Protein AF-A0A7V6R7I2-F1 (afdb_monomer_lite)

Structure (mmCIF, N/CA/C/O backbone):
data_AF-A0A7V6R7I2-F1
#
_entry.id   AF-A0A7V6R7I2-F1
#
loop_
_atom_site.group_PDB
_atom_site.id
_atom_site.type_symbol
_atom_site.label_atom_id
_atom_site.label_alt_id
_atom_site.label_comp_id
_atom_site.label_asym_id
_atom_site.label_entity_id
_atom_site.label_seq_id
_atom_site.pdbx_PDB_ins_code
_atom_site.Cartn_x
_atom_site.Cartn_y
_atom_site.Cartn_z
_atom_site.occupancy
_atom_site.B_iso_or_equiv
_atom_site.auth_seq_id
_atom_site.auth_comp_id
_atom_site.auth_asym_id
_atom_site.auth_atom_id
_atom_site.pdbx_PDB_model_num
ATOM 1 N N . MET A 1 1 ? -12.673 -17.907 -2.007 1.00 44.88 1 MET A N 1
ATOM 2 C CA . MET A 1 1 ? -11.660 -17.069 -2.710 1.00 44.88 1 MET A CA 1
ATOM 3 C C . MET A 1 1 ? -11.104 -17.831 -3.900 1.00 44.88 1 MET A C 1
ATOM 5 O O . MET A 1 1 ? -11.186 -19.042 -3.857 1.00 44.88 1 MET A O 1
ATOM 9 N N . GLY A 1 2 ? -10.585 -17.181 -4.942 1.00 33.88 2 GLY A N 1
ATOM 10 C CA . GLY A 1 2 ? -9.923 -17.857 -6.065 1.00 33.88 2 GLY A CA 1
ATOM 11 C C . GLY A 1 2 ? -8.493 -17.353 -6.197 1.00 33.88 2 GLY A C 1
ATOM 12 O O . GLY A 1 2 ? -8.304 -16.156 -6.378 1.00 33.88 2 GLY A O 1
ATOM 13 N N . LE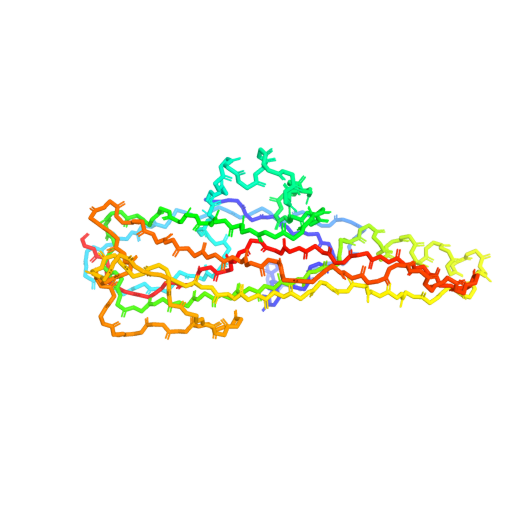U A 1 3 ? -7.502 -18.235 -6.075 1.00 41.38 3 LEU A N 1
ATOM 14 C CA . LEU A 1 3 ? -6.107 -17.912 -6.393 1.00 41.38 3 LEU A CA 1
ATOM 15 C C . LEU A 1 3 ? -5.841 -18.299 -7.846 1.00 41.38 3 LEU A C 1
ATOM 17 O O . LEU A 1 3 ? -6.274 -19.371 -8.255 1.00 41.38 3 LEU A O 1
ATOM 21 N N . TYR A 1 4 ? -5.144 -17.444 -8.593 1.00 40.62 4 TYR A N 1
ATOM 22 C CA . TYR A 1 4 ? -4.639 -17.730 -9.934 1.00 40.62 4 TYR A CA 1
ATOM 23 C C . TYR A 1 4 ? -3.130 -17.527 -9.927 1.00 40.62 4 TYR A C 1
ATOM 25 O O . TYR A 1 4 ? -2.647 -16.514 -9.427 1.00 40.62 4 TYR A O 1
ATOM 33 N N . ALA A 1 5 ? -2.400 -18.482 -10.491 1.00 43.22 5 ALA A N 1
ATOM 34 C CA . ALA A 1 5 ? -0.956 -18.399 -10.631 1.00 43.22 5 ALA A CA 1
ATOM 35 C C . ALA A 1 5 ? -0.550 -18.571 -12.092 1.00 43.22 5 ALA A C 1
ATOM 37 O O . ALA A 1 5 ? -1.076 -19.458 -12.757 1.00 43.22 5 ALA A O 1
ATOM 38 N N . LEU A 1 6 ? 0.393 -17.758 -12.570 1.00 51.25 6 LEU A N 1
ATOM 39 C CA . LEU A 1 6 ? 1.064 -17.918 -13.865 1.00 51.25 6 LEU A CA 1
ATOM 40 C C . LEU A 1 6 ? 2.537 -18.299 -13.645 1.00 51.25 6 LEU A C 1
ATOM 42 O O . LEU A 1 6 ? 3.123 -17.946 -12.629 1.00 51.25 6 LEU A O 1
ATOM 46 N N . ASN A 1 7 ? 3.160 -18.972 -14.617 1.00 44.56 7 ASN A N 1
ATOM 47 C CA . ASN A 1 7 ? 4.466 -19.660 -14.502 1.00 44.56 7 ASN A CA 1
ATOM 48 C C . ASN A 1 7 ? 5.672 -18.868 -13.959 1.00 44.56 7 ASN A C 1
ATOM 50 O O . ASN A 1 7 ? 6.700 -19.470 -13.668 1.00 44.56 7 ASN A O 1
ATOM 54 N N . TYR A 1 8 ? 5.592 -17.543 -13.867 1.00 50.25 8 TYR A N 1
ATOM 55 C CA . TYR A 1 8 ? 6.680 -16.698 -13.367 1.00 50.25 8 TYR A CA 1
ATOM 56 C C . TYR A 1 8 ? 6.403 -16.097 -11.991 1.00 50.25 8 TYR A C 1
ATOM 58 O O . TYR A 1 8 ? 7.210 -15.313 -11.496 1.00 50.25 8 TYR A O 1
ATOM 66 N N . GLN A 1 9 ? 5.275 -16.450 -11.383 1.00 44.38 9 GLN A N 1
ATOM 67 C CA . GLN A 1 9 ? 5.036 -16.213 -9.973 1.00 44.38 9 GLN A CA 1
ATOM 68 C C . GLN A 1 9 ? 5.677 -17.381 -9.227 1.00 44.38 9 GLN A C 1
ATOM 70 O O . GLN A 1 9 ? 5.192 -18.509 -9.301 1.00 44.38 9 GLN A O 1
ATOM 75 N N . ASP A 1 10 ? 6.804 -17.123 -8.561 1.00 45.78 10 ASP A N 1
ATOM 76 C CA . ASP A 1 10 ? 7.272 -18.025 -7.516 1.00 45.78 10 ASP A CA 1
ATOM 77 C C . ASP A 1 10 ? 6.238 -17.949 -6.398 1.00 45.78 10 ASP A C 1
ATOM 79 O O . ASP A 1 10 ? 6.122 -16.946 -5.694 1.00 45.78 10 ASP A O 1
ATOM 83 N N . LEU A 1 11 ? 5.399 -18.976 -6.324 1.00 47.38 11 LEU A N 1
ATOM 84 C CA . LEU A 1 11 ? 4.319 -19.014 -5.357 1.00 47.38 11 LEU A CA 1
ATOM 85 C C . LEU A 1 11 ? 4.866 -19.201 -3.941 1.00 47.38 11 LEU A C 1
ATOM 87 O O . LEU A 1 11 ? 4.104 -19.026 -3.004 1.00 47.38 11 LEU A O 1
ATOM 91 N N . GLY A 1 12 ? 6.139 -19.585 -3.753 1.00 41.94 12 GLY A N 1
ATOM 92 C CA . GLY A 1 12 ? 6.698 -19.891 -2.430 1.00 41.94 12 GLY A CA 1
ATOM 93 C C . GLY A 1 12 ? 6.010 -21.066 -1.718 1.00 41.94 12 GLY A C 1
ATOM 94 O O . GLY A 1 12 ? 6.364 -21.408 -0.592 1.00 41.94 12 GLY A O 1
ATOM 95 N N . PHE A 1 13 ? 5.036 -21.702 -2.370 1.00 46.72 13 PHE A N 1
ATOM 96 C CA . PHE A 1 13 ? 4.292 -22.846 -1.879 1.00 46.72 13 PHE A CA 1
ATOM 97 C C . PHE A 1 13 ? 4.765 -24.082 -2.643 1.00 46.72 13 PHE A C 1
ATOM 99 O O . PHE A 1 13 ? 4.799 -24.095 -3.872 1.00 46.72 13 PHE A O 1
ATOM 106 N N . ASP A 1 14 ? 5.133 -25.125 -1.904 1.00 54.44 14 ASP A N 1
ATOM 107 C CA . ASP A 1 14 ? 5.620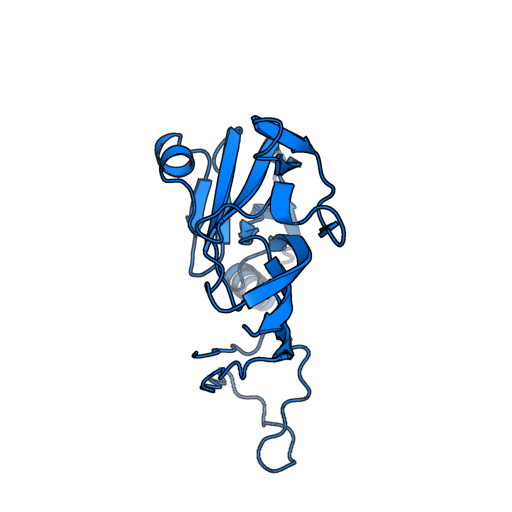 -26.413 -2.408 1.00 54.44 14 ASP A CA 1
ATOM 108 C C . ASP A 1 14 ? 4.442 -27.218 -3.011 1.00 54.44 14 ASP A C 1
ATOM 110 O O . ASP A 1 14 ? 4.001 -28.238 -2.473 1.00 54.44 14 ASP A O 1
ATOM 114 N N . ILE A 1 15 ? 3.828 -26.685 -4.077 1.00 53.38 15 ILE A N 1
ATOM 115 C CA . ILE A 1 15 ? 2.587 -27.209 -4.659 1.00 53.38 15 ILE A CA 1
ATOM 116 C C . ILE A 1 15 ? 2.868 -28.562 -5.314 1.00 53.38 15 ILE A C 1
ATOM 118 O O . ILE A 1 15 ? 3.550 -28.651 -6.331 1.00 53.38 15 ILE A O 1
ATOM 122 N N . LYS A 1 16 ? 2.268 -29.616 -4.755 1.00 55.66 16 LYS A N 1
ATOM 123 C CA . LYS A 1 16 ? 2.265 -30.975 -5.309 1.00 55.66 16 LYS A CA 1
ATOM 124 C C . LYS A 1 16 ? 0.859 -31.335 -5.769 1.00 55.66 16 LYS A C 1
ATOM 126 O O . LYS A 1 16 ? -0.093 -31.196 -5.003 1.00 55.66 16 LYS A O 1
ATOM 131 N N . ILE A 1 17 ? 0.725 -31.846 -6.989 1.00 52.91 17 ILE A N 1
ATOM 132 C CA . ILE A 1 17 ? -0.537 -32.390 -7.507 1.00 52.91 17 ILE A CA 1
ATOM 133 C C . ILE A 1 17 ? -0.459 -33.908 -7.351 1.00 52.91 17 ILE A C 1
ATOM 135 O O . ILE A 1 17 ? 0.400 -34.548 -7.945 1.00 52.91 17 ILE A O 1
ATOM 139 N N . ASN A 1 18 ? -1.322 -34.490 -6.512 1.00 49.00 18 ASN A N 1
ATOM 140 C CA . ASN A 1 18 ? -1.303 -35.926 -6.185 1.00 49.00 18 ASN A CA 1
ATOM 141 C C . ASN A 1 18 ? 0.064 -36.446 -5.687 1.00 49.00 18 ASN A C 1
ATOM 143 O O . ASN A 1 18 ? 0.426 -37.592 -5.930 1.00 49.00 18 ASN A O 1
ATOM 147 N N . GLY A 1 19 ? 0.827 -35.607 -4.978 1.00 53.47 19 GLY A N 1
ATOM 148 C CA . GLY A 1 19 ? 2.151 -35.963 -4.454 1.00 53.47 19 GLY A CA 1
ATOM 149 C C . GLY A 1 19 ? 3.300 -35.817 -5.456 1.00 53.47 19 GLY A C 1
ATOM 150 O O . GLY A 1 19 ? 4.457 -35.949 -5.057 1.00 53.47 19 GLY A O 1
ATOM 151 N N . GLU A 1 20 ? 3.007 -35.478 -6.711 1.00 57.50 20 GLU A N 1
ATOM 152 C CA . GLU A 1 20 ? 3.998 -35.242 -7.757 1.00 57.50 20 GLU A CA 1
ATOM 153 C C . GLU A 1 20 ? 4.197 -33.745 -8.014 1.00 57.50 20 GLU A C 1
ATOM 155 O O . GLU A 1 20 ? 3.294 -32.922 -7.826 1.00 57.50 20 GLU A O 1
ATOM 160 N N . GLN A 1 21 ? 5.409 -33.388 -8.439 1.00 57.19 21 GLN A N 1
ATOM 161 C CA . GLN A 1 21 ? 5.712 -32.034 -8.891 1.00 57.19 21 GLN A CA 1
ATOM 162 C C . GLN A 1 21 ? 4.990 -31.775 -10.226 1.00 57.19 21 GLN A C 1
ATOM 164 O O . GLN A 1 21 ? 5.053 -32.628 -11.117 1.00 57.19 21 GLN A O 1
ATOM 169 N N . PRO A 1 22 ? 4.305 -30.631 -10.394 1.00 58.00 22 PRO A N 1
ATOM 170 C CA . PRO A 1 22 ? 3.626 -30.320 -11.641 1.00 58.00 22 PRO A CA 1
ATOM 171 C C . PRO A 1 22 ? 4.613 -30.256 -12.813 1.00 58.00 22 PRO A C 1
ATOM 173 O O . PRO A 1 22 ? 5.699 -29.687 -12.708 1.00 58.00 22 PRO A O 1
ATOM 176 N N . VAL A 1 23 ? 4.213 -30.803 -13.962 1.00 54.09 23 VAL A N 1
ATOM 177 C CA . VAL A 1 23 ? 4.964 -30.657 -15.215 1.00 54.09 23 VAL A CA 1
ATOM 178 C C . VAL A 1 23 ? 4.915 -29.188 -15.656 1.00 54.09 23 VAL A C 1
ATOM 180 O O . VAL A 1 23 ? 3.853 -28.564 -15.671 1.00 54.09 23 VAL A O 1
ATOM 183 N N . SER A 1 24 ? 6.061 -28.613 -16.024 1.00 49.41 24 SER A N 1
ATOM 184 C CA . SER A 1 24 ? 6.124 -27.245 -16.546 1.00 49.41 24 SER A CA 1
ATOM 185 C C . SER A 1 24 ? 5.504 -27.170 -17.950 1.00 49.41 24 SER A C 1
ATOM 187 O O . SER A 1 24 ? 6.045 -27.730 -18.901 1.00 49.41 24 SER A O 1
ATOM 189 N N . TYR A 1 25 ? 4.390 -26.450 -18.092 1.00 46.53 25 TYR A N 1
ATOM 190 C CA . TYR A 1 25 ? 3.787 -26.074 -19.379 1.00 46.53 25 TYR A CA 1
ATOM 191 C C . TYR A 1 25 ? 3.943 -24.566 -19.604 1.00 46.53 25 TYR A C 1
ATOM 193 O O . TYR A 1 25 ? 4.224 -23.842 -18.659 1.00 46.53 25 TYR A O 1
ATOM 201 N N . TYR A 1 26 ? 3.720 -24.056 -20.823 1.00 44.19 26 TYR A N 1
ATOM 202 C CA . TYR A 1 26 ? 3.804 -22.614 -21.138 1.00 44.19 26 TYR A CA 1
ATOM 203 C C . TYR A 1 26 ? 2.775 -21.739 -20.395 1.00 44.19 26 TYR A C 1
ATOM 205 O O . TYR A 1 26 ? 2.996 -20.540 -20.228 1.00 44.19 26 TYR A O 1
ATOM 213 N N . THR A 1 27 ? 1.681 -22.316 -19.890 1.00 43.88 27 THR A N 1
ATOM 214 C CA . THR A 1 27 ? 0.746 -21.670 -18.954 1.00 43.88 27 THR A CA 1
ATOM 215 C C . THR A 1 27 ? 0.093 -22.744 -18.092 1.00 43.88 27 THR A C 1
ATOM 217 O O . THR A 1 27 ? -0.623 -23.594 -18.613 1.00 43.88 27 THR A O 1
ATOM 220 N N . ASN A 1 28 ? 0.336 -22.713 -16.785 1.00 51.44 28 ASN A N 1
ATOM 221 C CA . ASN A 1 28 ? -0.438 -23.472 -15.807 1.00 51.44 28 ASN A CA 1
ATOM 222 C C . ASN A 1 28 ? -1.423 -22.511 -15.140 1.00 51.44 28 ASN A C 1
ATOM 224 O O . ASN A 1 28 ? -1.017 -21.424 -14.753 1.00 51.44 28 ASN A O 1
ATOM 228 N N . GLY A 1 29 ? -2.697 -22.892 -15.032 1.00 48.72 29 GLY A N 1
ATOM 229 C CA . GLY A 1 29 ? -3.699 -22.168 -14.253 1.00 48.72 29 GLY A CA 1
ATOM 230 C C . GLY A 1 29 ? -4.130 -23.038 -13.082 1.00 48.72 29 GLY A C 1
ATOM 231 O O . GLY A 1 29 ? -4.758 -24.074 -13.287 1.00 48.72 29 GLY A O 1
ATOM 232 N N . ILE A 1 30 ? -3.767 -22.646 -11.865 1.00 54.50 30 ILE A N 1
ATOM 233 C CA . ILE A 1 30 ? -4.207 -23.324 -10.642 1.00 54.50 30 ILE A CA 1
ATOM 234 C C . ILE A 1 30 ? -5.324 -22.476 -10.058 1.00 54.50 30 ILE A C 1
ATOM 236 O O . ILE A 1 30 ? -5.086 -21.309 -9.780 1.00 54.50 30 ILE A O 1
ATOM 240 N N . PHE A 1 31 ? -6.512 -23.057 -9.895 1.00 47.19 31 PHE A N 1
ATOM 241 C CA . PHE A 1 31 ? -7.631 -22.448 -9.184 1.00 47.19 31 PHE A CA 1
ATOM 242 C C . PHE A 1 31 ? -7.899 -23.258 -7.922 1.00 47.19 31 PHE A C 1
ATOM 244 O O . PHE A 1 31 ? -8.138 -24.464 -7.988 1.00 47.19 31 PHE A O 1
ATOM 251 N N . THR A 1 32 ? -7.871 -22.594 -6.773 1.00 49.25 32 THR A N 1
ATOM 252 C CA . THR A 1 32 ? -8.314 -23.174 -5.506 1.00 49.25 32 THR A CA 1
ATOM 253 C C . THR A 1 32 ? -9.291 -22.226 -4.841 1.00 49.25 32 THR A C 1
ATOM 255 O O . THR A 1 32 ? -9.080 -21.010 -4.840 1.00 49.25 32 THR A O 1
ATOM 258 N N . SER A 1 33 ? -10.358 -22.795 -4.288 1.00 49.78 33 SER A N 1
ATOM 259 C CA . SER A 1 33 ? -11.318 -22.071 -3.478 1.00 49.78 33 SER A CA 1
ATOM 260 C C . SER A 1 33 ? -11.567 -22.782 -2.169 1.00 49.78 33 SER A C 1
ATOM 262 O O . SER A 1 33 ? -12.028 -23.920 -2.153 1.00 49.78 33 SER A O 1
ATOM 264 N N . MET A 1 34 ? -11.285 -22.076 -1.080 1.00 59.00 34 MET A N 1
ATOM 265 C CA . MET A 1 34 ? -11.602 -22.496 0.273 1.00 59.00 34 MET A CA 1
ATOM 266 C C . MET A 1 34 ? -12.489 -21.434 0.916 1.00 59.00 34 MET A C 1
ATOM 268 O O . MET A 1 34 ? -12.244 -20.231 0.748 1.00 59.00 34 MET A O 1
ATOM 272 N N . ASP A 1 35 ? -13.514 -21.890 1.627 1.00 64.94 35 ASP A N 1
ATOM 273 C CA . ASP A 1 35 ? -14.293 -21.049 2.524 1.00 64.94 35 ASP A CA 1
ATOM 274 C C . ASP A 1 35 ? -13.515 -20.909 3.835 1.00 64.94 35 ASP A C 1
ATOM 276 O O . ASP A 1 35 ? -13.184 -21.902 4.485 1.00 64.94 35 ASP A O 1
ATOM 280 N N . LEU A 1 36 ? -13.180 -19.672 4.203 1.00 65.88 36 LEU A N 1
ATOM 281 C CA . LEU A 1 36 ? -12.580 -19.370 5.499 1.00 65.88 36 LEU A CA 1
ATOM 282 C C . LEU A 1 36 ? -13.707 -19.229 6.523 1.00 65.88 36 LEU A C 1
ATOM 284 O O . LEU A 1 36 ? -14.372 -18.197 6.588 1.00 65.88 36 LEU A O 1
ATOM 288 N N . ASN A 1 37 ? -13.928 -20.286 7.301 1.00 69.75 37 ASN A N 1
ATOM 289 C CA . ASN A 1 37 ? -14.843 -20.259 8.436 1.00 69.75 37 ASN A CA 1
ATOM 290 C C . ASN A 1 37 ? -14.063 -19.875 9.694 1.00 69.75 37 ASN A C 1
ATOM 292 O O . ASN A 1 37 ? -13.103 -20.546 10.068 1.00 69.75 37 ASN A O 1
ATOM 296 N N . PHE A 1 38 ? -14.484 -18.794 10.341 1.00 77.88 38 PHE A N 1
ATOM 297 C CA . PHE A 1 38 ? -13.907 -18.327 11.594 1.00 77.88 38 PHE A CA 1
ATOM 298 C C . PHE A 1 38 ? -14.819 -18.767 12.737 1.00 77.88 38 PHE A C 1
ATOM 300 O O . PHE A 1 38 ? -15.901 -18.213 12.920 1.00 77.88 38 PHE A O 1
ATOM 307 N N . GLU A 1 39 ? -14.405 -19.795 13.473 1.00 81.88 39 GLU A N 1
ATOM 308 C CA . GLU A 1 39 ? -15.113 -20.229 14.677 1.00 81.88 39 GLU A CA 1
ATOM 309 C C . GLU A 1 39 ? -14.700 -19.354 15.863 1.00 81.88 39 GLU A C 1
ATOM 311 O O . GLU A 1 39 ? -13.512 -19.102 16.075 1.00 81.88 39 GLU A O 1
ATOM 316 N N . SER A 1 40 ? -15.685 -18.890 16.633 1.00 87.19 40 SER A N 1
ATOM 317 C CA . SER A 1 40 ? -15.464 -18.032 17.799 1.00 87.19 40 SER A CA 1
ATOM 318 C C . SER A 1 40 ? -14.416 -18.624 18.747 1.00 87.19 40 SER A C 1
ATOM 320 O O . SER A 1 40 ? -14.493 -19.790 19.135 1.00 87.19 40 SER A O 1
ATOM 322 N N . GLY A 1 41 ? -13.431 -17.810 19.123 1.00 88.06 41 GLY A N 1
ATOM 323 C CA . GLY A 1 41 ? -12.335 -18.191 20.011 1.00 88.06 41 GLY A CA 1
ATOM 324 C C . GLY A 1 41 ? -11.111 -18.796 19.320 1.00 88.06 41 GLY A C 1
ATOM 325 O O . GLY A 1 41 ? -10.086 -18.946 19.984 1.00 88.06 41 GLY A O 1
ATOM 326 N N . HIS A 1 42 ? -11.162 -19.102 18.020 1.00 90.06 42 HIS A N 1
ATOM 327 C CA . HIS A 1 42 ? -9.982 -19.570 17.290 1.00 90.06 42 HIS A CA 1
ATOM 328 C C . HIS A 1 42 ? -9.049 -18.430 16.893 1.00 90.06 42 HIS A C 1
ATOM 330 O O . HIS A 1 42 ? -9.482 -17.353 16.475 1.00 90.06 42 HIS A O 1
ATOM 336 N N . GLU A 1 43 ? -7.750 -18.696 17.007 1.00 92.94 43 GLU A N 1
ATOM 337 C CA . GLU A 1 43 ? -6.714 -17.821 16.477 1.00 92.94 43 GLU A CA 1
ATOM 338 C C . GLU A 1 43 ? -6.698 -17.883 14.948 1.00 92.94 43 GLU A C 1
ATOM 340 O O . GLU A 1 43 ? -6.926 -18.935 14.346 1.00 92.94 43 GLU A O 1
ATOM 345 N N . PHE A 1 44 ? -6.411 -16.750 14.318 1.00 89.81 44 PHE A N 1
ATOM 346 C CA . PHE A 1 44 ? -6.212 -16.660 12.879 1.00 89.81 44 PHE A CA 1
ATOM 347 C C . PHE A 1 44 ? -4.891 -15.966 12.550 1.00 89.81 44 PHE A C 1
ATOM 349 O O . PHE A 1 44 ? -4.436 -15.082 13.278 1.00 89.81 44 PHE A O 1
ATOM 356 N N . ASP A 1 45 ? -4.331 -16.337 11.401 1.00 91.75 45 ASP A N 1
ATOM 357 C CA . ASP A 1 45 ? -3.240 -15.644 10.718 1.00 91.75 45 ASP A CA 1
ATOM 358 C C . ASP A 1 45 ? -3.635 -15.531 9.240 1.00 91.75 45 ASP A C 1
ATOM 360 O O . ASP A 1 45 ? -3.680 -16.526 8.513 1.00 91.75 45 ASP A O 1
ATOM 364 N N . ILE A 1 46 ? -4.050 -14.334 8.827 1.00 89.94 46 ILE A N 1
ATOM 365 C CA . ILE A 1 46 ? -4.465 -14.040 7.455 1.00 89.94 46 ILE A CA 1
ATOM 366 C C . ILE A 1 46 ? -3.260 -13.426 6.739 1.00 89.94 46 ILE A C 1
ATOM 368 O O . ILE A 1 46 ? -2.867 -12.314 7.100 1.00 89.94 46 ILE A O 1
ATOM 372 N N . PRO A 1 47 ? -2.690 -14.097 5.722 1.00 89.44 47 PRO A N 1
ATOM 373 C CA . PRO A 1 47 ? -1.538 -13.581 4.997 1.00 89.44 47 PRO A CA 1
ATOM 374 C C . PRO A 1 47 ? -1.903 -12.388 4.102 1.00 89.44 47 PRO A C 1
ATOM 376 O O . PRO A 1 47 ? -3.057 -12.202 3.704 1.00 89.44 47 PRO A O 1
ATOM 379 N N . SER A 1 48 ? -0.882 -11.618 3.727 1.00 88.62 48 SER A N 1
ATOM 380 C CA . SER A 1 48 ? -0.995 -10.539 2.742 1.00 88.62 48 SER A CA 1
ATOM 381 C C . SER A 1 48 ? -1.589 -11.015 1.414 1.00 88.62 48 SER A C 1
ATOM 383 O O . SER A 1 48 ? -1.344 -12.134 0.967 1.00 88.62 48 SER A O 1
ATOM 385 N N . GLY A 1 49 ? -2.358 -10.138 0.763 1.00 83.88 49 GLY A N 1
ATOM 386 C CA . GLY A 1 49 ? -3.001 -10.412 -0.528 1.00 83.88 49 GLY A CA 1
ATOM 387 C C . GLY A 1 49 ? -4.393 -11.044 -0.428 1.00 83.88 49 GLY A C 1
ATOM 388 O O . GLY A 1 49 ? -5.068 -11.171 -1.446 1.00 83.88 49 GLY A O 1
ATOM 389 N N . ILE A 1 50 ? -4.850 -11.397 0.780 1.00 86.12 50 ILE A N 1
ATOM 390 C CA . ILE A 1 50 ? -6.212 -11.898 1.016 1.00 86.12 50 ILE A CA 1
ATOM 391 C C . ILE A 1 50 ? -7.223 -10.756 1.157 1.00 86.12 50 ILE A C 1
ATOM 393 O O . ILE A 1 50 ? -8.287 -10.791 0.541 1.00 86.12 50 ILE A O 1
ATOM 397 N N . ILE A 1 51 ? -6.889 -9.735 1.951 1.00 88.56 51 ILE A N 1
ATOM 398 C CA . ILE A 1 51 ? -7.697 -8.521 2.095 1.00 88.56 51 ILE A CA 1
ATOM 399 C C . ILE A 1 51 ? -7.037 -7.435 1.253 1.00 88.56 51 ILE A C 1
ATOM 401 O O . ILE A 1 51 ? -5.908 -7.027 1.526 1.00 88.56 51 ILE A O 1
ATOM 405 N N . LEU A 1 52 ? -7.742 -6.987 0.219 1.00 91.50 52 LEU A N 1
ATOM 406 C CA . LEU A 1 52 ? -7.265 -5.948 -0.686 1.00 91.50 52 LEU A CA 1
ATOM 407 C C . LEU A 1 52 ? -7.821 -4.585 -0.263 1.00 91.50 52 LEU A C 1
ATOM 409 O O . LEU A 1 52 ? -8.971 -4.514 0.179 1.00 91.50 52 LEU A O 1
ATOM 413 N N . PRO A 1 53 ? -7.032 -3.509 -0.391 1.00 93.56 53 PRO A N 1
ATOM 414 C CA . PRO A 1 53 ? -7.514 -2.174 -0.103 1.00 93.56 53 PRO A CA 1
ATOM 415 C C . PRO A 1 53 ? -8.353 -1.620 -1.254 1.00 93.56 53 PRO A C 1
ATOM 417 O O . PRO A 1 53 ? -8.162 -1.957 -2.423 1.00 93.56 53 PRO A O 1
ATOM 420 N N . GLU A 1 54 ? -9.215 -0.671 -0.917 1.00 92.06 54 GLU A N 1
ATOM 421 C CA . GLU A 1 54 ? -9.761 0.293 -1.863 1.00 92.06 54 GLU A CA 1
ATOM 422 C C . GLU A 1 54 ? -8.832 1.508 -1.933 1.00 92.06 54 GLU A C 1
ATOM 424 O O . GLU A 1 54 ? -8.328 1.978 -0.910 1.00 92.06 54 GLU A O 1
ATOM 429 N N . ILE A 1 55 ? -8.615 2.038 -3.136 1.00 90.19 55 ILE A N 1
ATOM 430 C CA . ILE A 1 55 ? -7.858 3.279 -3.326 1.00 90.19 55 ILE A CA 1
ATOM 431 C C . ILE A 1 55 ? -8.826 4.453 -3.256 1.00 90.19 55 ILE A C 1
ATOM 433 O O . ILE A 1 55 ? -9.879 4.437 -3.898 1.00 90.19 55 ILE A O 1
ATOM 437 N N . SER A 1 56 ? -8.447 5.495 -2.521 1.00 82.62 56 SER A N 1
ATOM 438 C CA . SER A 1 56 ? -9.208 6.741 -2.489 1.00 82.62 56 SER A CA 1
ATOM 439 C C . SER A 1 56 ? -9.363 7.335 -3.894 1.00 82.62 56 SER A C 1
ATOM 441 O O . SER A 1 56 ? -8.377 7.567 -4.599 1.00 82.62 56 SER A O 1
ATOM 443 N N . GLN A 1 57 ? -10.607 7.634 -4.292 1.00 73.50 57 GLN A N 1
ATOM 444 C CA . GLN A 1 57 ? -10.911 8.271 -5.583 1.00 73.50 57 GLN A CA 1
ATOM 445 C C . GLN A 1 57 ? -10.170 9.600 -5.760 1.00 73.50 57 GLN A C 1
ATOM 447 O O . GLN A 1 57 ? -9.765 9.929 -6.871 1.00 73.50 57 GLN A O 1
ATOM 452 N N . TYR A 1 58 ? -9.912 10.315 -4.663 1.00 66.31 58 TYR A N 1
ATOM 453 C CA . TYR A 1 58 ? -9.186 11.581 -4.672 1.00 66.31 58 TYR A CA 1
ATOM 454 C C . TYR A 1 58 ? -7.789 11.455 -5.300 1.00 66.31 58 TYR A C 1
ATOM 456 O O . TYR A 1 58 ? -7.400 12.278 -6.125 1.00 66.31 58 TYR A O 1
ATOM 464 N N . SER A 1 59 ? -7.054 10.384 -4.989 1.00 67.88 59 SER A N 1
ATOM 465 C CA . SER A 1 59 ? -5.716 10.136 -5.545 1.00 67.88 59 SER A CA 1
ATOM 466 C C . SER A 1 59 ? -5.740 9.864 -7.057 1.00 67.88 59 SER A C 1
ATOM 468 O O . SER A 1 59 ? -4.770 10.157 -7.759 1.00 67.88 59 SER A O 1
ATOM 470 N N . ILE A 1 60 ? -6.857 9.332 -7.568 1.00 68.56 60 ILE A N 1
ATOM 471 C CA . ILE A 1 60 ? -7.083 9.092 -9.001 1.00 68.56 60 ILE A CA 1
ATOM 472 C C . ILE A 1 60 ? -7.476 10.400 -9.703 1.00 68.56 60 ILE A C 1
ATOM 474 O O . ILE A 1 60 ? -6.968 10.697 -10.782 1.00 68.56 60 ILE A O 1
ATOM 478 N N . GLU A 1 61 ? -8.344 11.206 -9.087 1.00 73.38 61 GLU A N 1
ATOM 479 C CA . GLU A 1 61 ? -8.781 12.508 -9.615 1.00 73.38 61 GLU A CA 1
ATOM 480 C C . GLU A 1 61 ? -7.640 13.529 -9.700 1.00 73.38 61 GLU A C 1
ATOM 482 O O . GLU A 1 61 ? -7.601 14.336 -10.628 1.00 73.38 61 GLU A O 1
ATOM 487 N N . GLN A 1 62 ? -6.682 13.465 -8.771 1.00 78.75 62 GLN A N 1
ATOM 488 C CA . GLN A 1 62 ? -5.481 14.304 -8.781 1.00 78.75 62 GLN A CA 1
ATOM 489 C C . GLN A 1 62 ? -4.393 13.841 -9.760 1.00 78.75 62 GLN A C 1
ATOM 491 O O . GLN A 1 62 ? -3.331 14.456 -9.832 1.00 78.75 62 GLN A O 1
ATOM 496 N N . ASP A 1 63 ? -4.635 12.767 -10.514 1.00 85.75 63 ASP A N 1
ATOM 497 C CA . ASP A 1 63 ? -3.677 12.186 -11.455 1.00 85.75 63 ASP A CA 1
ATOM 498 C C . ASP A 1 63 ? -2.319 11.821 -10.815 1.00 85.75 63 ASP A C 1
ATOM 500 O O . ASP A 1 63 ? -1.277 11.876 -11.471 1.00 85.75 63 ASP A O 1
ATOM 504 N N . VAL A 1 64 ? -2.314 11.450 -9.526 1.00 89.38 64 VAL A N 1
ATOM 505 C CA . VAL A 1 64 ? -1.108 10.983 -8.813 1.00 89.38 64 VAL A CA 1
ATOM 506 C C . VAL A 1 64 ? -0.761 9.568 -9.269 1.00 89.38 64 VAL A C 1
ATOM 508 O O . VAL A 1 64 ? 0.387 9.271 -9.609 1.00 89.38 64 VAL A O 1
ATOM 511 N N . ALA A 1 65 ? -1.769 8.697 -9.336 1.00 89.81 65 ALA A N 1
ATOM 512 C CA . ALA A 1 65 ? -1.624 7.307 -9.739 1.00 89.81 65 ALA A CA 1
ATOM 513 C C . ALA A 1 65 ? -2.812 6.820 -10.575 1.00 89.81 65 ALA A C 1
ATOM 515 O O . ALA A 1 65 ? -3.938 7.299 -10.449 1.00 89.81 65 ALA A O 1
ATOM 516 N N . ARG A 1 66 ? -2.558 5.816 -11.416 1.00 87.88 66 ARG A N 1
ATOM 517 C CA . ARG A 1 66 ? -3.575 5.117 -12.205 1.00 87.88 66 ARG A CA 1
ATOM 518 C C . ARG A 1 66 ? -3.453 3.614 -11.990 1.00 87.88 66 ARG A C 1
ATOM 520 O O . ARG A 1 66 ? -2.344 3.087 -12.002 1.00 87.88 66 ARG A O 1
ATOM 527 N N . VAL A 1 67 ? -4.588 2.933 -11.851 1.00 85.31 67 VAL A N 1
ATOM 528 C CA . VAL A 1 67 ? -4.647 1.464 -11.815 1.00 85.31 67 VAL A CA 1
ATOM 529 C C . VAL A 1 67 ? -4.038 0.892 -13.100 1.00 85.31 67 VAL A C 1
ATOM 531 O O . VAL A 1 67 ? -4.407 1.312 -14.201 1.00 85.31 67 VAL A O 1
ATOM 534 N N . ASP A 1 68 ? -3.084 -0.026 -12.949 1.00 78.25 68 ASP A N 1
ATOM 535 C CA . ASP A 1 68 ? -2.351 -0.680 -14.035 1.00 78.25 68 ASP A CA 1
ATOM 536 C C . ASP A 1 68 ? -2.312 -2.200 -13.798 1.00 78.25 68 ASP A C 1
ATOM 538 O O . ASP A 1 68 ? -1.579 -2.697 -12.940 1.00 78.25 68 ASP A O 1
ATOM 542 N N . GLY A 1 69 ? -3.136 -2.937 -14.548 1.00 68.62 69 GLY A N 1
ATOM 543 C CA . GLY A 1 69 ? -3.383 -4.365 -14.323 1.00 68.62 69 GLY A CA 1
ATOM 544 C C . GLY A 1 69 ? -4.220 -4.643 -13.068 1.00 68.62 69 GLY A C 1
ATOM 545 O O . GLY A 1 69 ? -4.929 -3.765 -12.582 1.00 68.62 69 GLY A O 1
ATOM 546 N N . ASP A 1 70 ? -4.143 -5.877 -12.561 1.00 62.56 70 ASP A N 1
ATOM 547 C CA . ASP A 1 70 ? -5.042 -6.350 -11.496 1.00 62.56 70 ASP A CA 1
ATOM 548 C C . ASP A 1 70 ? -4.624 -5.908 -10.078 1.00 62.56 70 ASP A C 1
ATOM 550 O O . ASP A 1 70 ? -5.485 -5.802 -9.209 1.00 62.56 70 ASP A O 1
ATOM 554 N N . TYR A 1 71 ? -3.336 -5.618 -9.825 1.00 65.50 71 TYR A N 1
ATOM 555 C CA . TYR A 1 71 ? -2.818 -5.371 -8.460 1.00 65.50 71 TYR A CA 1
ATOM 556 C C . TYR A 1 71 ? -1.720 -4.295 -8.355 1.00 65.50 71 TYR A C 1
ATOM 558 O O . TYR A 1 71 ? -0.959 -4.277 -7.384 1.00 65.50 71 TYR A O 1
ATOM 566 N N . GLY A 1 72 ? -1.611 -3.402 -9.343 1.00 81.75 72 GLY A N 1
ATOM 567 C CA . GLY A 1 72 ? -0.575 -2.372 -9.364 1.00 81.75 72 GLY A CA 1
ATOM 568 C C . GLY A 1 72 ? -1.065 -0.982 -9.719 1.00 81.75 72 GLY A C 1
ATOM 569 O O . GLY A 1 72 ? -2.120 -0.780 -10.324 1.00 81.75 72 GLY A O 1
ATOM 570 N N . LEU A 1 73 ? -0.249 -0.004 -9.342 1.00 90.44 73 LEU A N 1
ATOM 571 C CA . LEU A 1 73 ? -0.434 1.398 -9.658 1.00 90.44 73 LEU A CA 1
ATOM 572 C C . LEU A 1 73 ? 0.739 1.919 -10.468 1.00 90.44 73 LEU A C 1
ATOM 574 O O . LEU A 1 73 ? 1.904 1.832 -10.072 1.00 90.44 73 LEU A O 1
ATOM 578 N N . ARG A 1 74 ? 0.408 2.532 -11.601 1.00 90.94 74 ARG A N 1
ATOM 579 C CA . ARG A 1 74 ? 1.336 3.370 -12.342 1.00 90.94 74 ARG A CA 1
ATOM 580 C C . ARG A 1 74 ? 1.318 4.767 -11.746 1.00 90.94 74 ARG A C 1
ATOM 582 O O . ARG A 1 74 ? 0.299 5.455 -11.806 1.00 90.94 74 ARG A O 1
ATOM 589 N N . ILE A 1 75 ? 2.457 5.182 -11.206 1.00 93.19 75 ILE A N 1
ATOM 590 C CA . ILE A 1 75 ? 2.641 6.528 -10.666 1.00 93.19 75 ILE A CA 1
ATOM 591 C C . ILE A 1 75 ? 2.844 7.515 -11.812 1.00 93.19 75 ILE A C 1
ATOM 593 O O . ILE A 1 75 ? 3.549 7.221 -12.782 1.00 93.19 75 ILE A O 1
ATOM 597 N N . ARG A 1 76 ? 2.180 8.665 -11.719 1.00 91.81 76 ARG A N 1
ATOM 598 C CA . ARG A 1 76 ? 2.169 9.702 -12.755 1.00 91.81 76 ARG A CA 1
ATOM 599 C C . ARG A 1 76 ? 2.669 11.045 -12.244 1.00 91.81 76 ARG A C 1
ATOM 601 O O . ARG A 1 76 ? 3.297 11.751 -13.023 1.00 91.81 76 ARG A O 1
ATOM 608 N N . ASN A 1 77 ? 2.430 11.362 -10.973 1.00 93.75 77 ASN A N 1
ATOM 609 C CA . ASN A 1 77 ? 2.868 12.600 -10.333 1.00 93.75 77 ASN A CA 1
ATOM 610 C C . ASN A 1 77 ? 3.212 12.372 -8.855 1.00 93.75 77 ASN A C 1
ATOM 612 O O . ASN A 1 77 ? 2.904 11.323 -8.286 1.00 93.75 77 ASN A O 1
ATOM 616 N N . THR A 1 78 ? 3.826 13.381 -8.234 1.00 95.31 78 THR A N 1
ATOM 617 C CA . THR A 1 78 ? 3.976 13.450 -6.778 1.00 95.31 78 THR A CA 1
ATOM 618 C C . THR A 1 78 ? 2.625 13.679 -6.100 1.00 95.31 78 THR A C 1
ATOM 620 O O . THR A 1 78 ? 1.714 14.262 -6.691 1.00 95.31 78 THR A O 1
ATOM 623 N N . GLY A 1 79 ? 2.489 13.230 -4.853 1.00 94.94 79 GLY A N 1
ATOM 624 C CA . GLY A 1 79 ? 1.252 13.371 -4.083 1.00 94.94 79 GLY A CA 1
ATOM 625 C C . GLY A 1 79 ? 0.913 12.147 -3.243 1.00 94.94 79 GLY A C 1
ATOM 626 O O . GLY A 1 79 ? 1.696 11.203 -3.145 1.00 94.94 79 GLY A O 1
ATOM 627 N N . ASP A 1 80 ? -0.270 12.182 -2.640 1.00 95.56 80 ASP A N 1
ATOM 628 C CA . ASP A 1 80 ? -0.715 11.192 -1.664 1.00 95.56 80 ASP A CA 1
ATOM 629 C C . ASP A 1 80 ? -1.627 10.133 -2.299 1.00 95.56 80 ASP A C 1
ATOM 631 O O . ASP A 1 80 ? -2.571 10.443 -3.035 1.00 95.56 80 ASP A O 1
ATOM 635 N N . ILE A 1 81 ? -1.366 8.868 -1.972 1.00 95.62 81 ILE A N 1
ATOM 636 C CA . ILE A 1 81 ? -2.173 7.717 -2.373 1.00 95.62 81 ILE A CA 1
ATOM 637 C C . ILE A 1 81 ? -2.671 7.020 -1.113 1.00 95.62 81 ILE A C 1
ATOM 639 O O . ILE A 1 81 ? -1.886 6.387 -0.405 1.00 95.62 81 ILE A O 1
ATOM 643 N N . ASP A 1 82 ? -3.972 7.132 -0.856 1.00 95.75 82 ASP A N 1
ATOM 644 C CA . ASP A 1 82 ? -4.610 6.546 0.323 1.00 95.75 82 ASP A CA 1
ATOM 645 C C . ASP A 1 82 ? -5.240 5.193 -0.004 1.00 95.75 82 ASP A C 1
ATOM 647 O O . ASP A 1 82 ? -5.995 5.057 -0.972 1.00 95.75 82 ASP A O 1
ATOM 651 N N . PHE A 1 83 ? -4.966 4.214 0.852 1.00 95.50 83 PHE A N 1
ATOM 652 C CA . PHE A 1 83 ? -5.475 2.851 0.785 1.00 95.50 83 PHE A CA 1
ATOM 653 C C . PHE A 1 83 ? -6.315 2.570 2.027 1.00 95.50 83 PHE A C 1
ATOM 655 O O . PHE A 1 83 ? -5.854 2.765 3.153 1.00 95.50 83 PHE A O 1
ATOM 662 N N . THR A 1 84 ? -7.541 2.094 1.828 1.00 96.69 84 THR A N 1
ATOM 663 C CA . THR A 1 84 ? -8.459 1.732 2.913 1.00 96.69 84 THR A CA 1
ATOM 664 C C . THR A 1 84 ? -8.763 0.244 2.864 1.00 96.69 84 THR A C 1
ATOM 666 O O . THR A 1 84 ? -9.340 -0.244 1.895 1.00 96.69 84 THR A O 1
ATOM 669 N N . TYR A 1 85 ? -8.423 -0.479 3.925 1.00 96.56 85 TYR A N 1
ATOM 670 C CA . TYR A 1 85 ? -8.835 -1.868 4.112 1.00 96.56 85 TYR A CA 1
ATOM 671 C C . TYR A 1 85 ? -10.144 -1.914 4.881 1.00 96.56 85 TYR A C 1
ATOM 673 O O . TYR A 1 85 ? -10.314 -1.168 5.842 1.00 96.56 85 TYR A O 1
ATOM 681 N N . THR A 1 86 ? -11.030 -2.832 4.501 1.00 95.75 86 THR A N 1
ATOM 682 C CA . THR A 1 86 ? -12.200 -3.203 5.305 1.00 95.75 86 THR A CA 1
ATOM 683 C C . THR A 1 86 ? -11.973 -4.609 5.848 1.00 95.75 86 THR A C 1
ATOM 685 O O . THR A 1 86 ? -11.945 -5.578 5.090 1.00 95.75 86 THR A O 1
ATOM 688 N N . ILE A 1 87 ? -11.761 -4.714 7.156 1.00 93.88 87 ILE A N 1
ATOM 689 C CA . ILE A 1 87 ? -11.483 -5.971 7.854 1.00 93.88 87 ILE A CA 1
ATOM 690 C C . ILE A 1 87 ? -12.823 -6.612 8.264 1.00 93.88 87 ILE A C 1
ATOM 692 O O . ILE A 1 87 ? -13.724 -5.897 8.705 1.00 93.88 87 ILE A O 1
ATOM 696 N N . PRO A 1 88 ? -12.995 -7.942 8.136 1.00 89.56 88 PRO A N 1
ATOM 697 C CA . PRO A 1 88 ? -14.223 -8.616 8.560 1.00 89.56 88 PRO A CA 1
ATOM 698 C C . PRO A 1 88 ? -14.569 -8.382 10.043 1.00 89.56 88 PRO A C 1
ATOM 700 O O . PRO A 1 88 ? -13.718 -8.508 10.922 1.00 89.56 88 PRO A O 1
ATOM 703 N N . GLU A 1 89 ? -15.839 -8.079 10.332 1.00 86.75 89 GLU A N 1
ATOM 704 C CA . GLU A 1 89 ? -16.288 -7.631 11.665 1.00 86.75 89 GLU A CA 1
ATOM 705 C C . GLU A 1 89 ? -16.198 -8.700 12.765 1.00 86.75 89 GLU A C 1
ATOM 707 O O . GLU A 1 89 ? -16.123 -8.390 13.958 1.00 86.75 89 GLU A O 1
ATOM 712 N N . ASN A 1 90 ? -16.196 -9.973 12.373 1.00 86.19 90 ASN A N 1
ATOM 713 C CA . ASN A 1 90 ? -16.075 -11.116 13.272 1.00 86.19 90 ASN A CA 1
ATOM 714 C C . ASN A 1 90 ? -14.621 -11.403 13.683 1.00 86.19 90 ASN A C 1
ATOM 716 O O . ASN A 1 90 ? -14.355 -12.438 14.286 1.00 86.19 90 ASN A O 1
ATOM 720 N N . LEU A 1 91 ? -13.671 -10.514 13.383 1.00 90.56 91 LEU A N 1
ATOM 721 C CA . LEU A 1 91 ? -12.265 -10.682 13.735 1.00 90.56 91 LEU A CA 1
ATOM 722 C C . LEU A 1 91 ? -11.845 -9.657 14.787 1.00 90.56 91 LEU A C 1
ATOM 724 O O . LEU A 1 91 ? -11.982 -8.449 14.613 1.00 90.56 91 LEU A O 1
ATOM 728 N N . LYS A 1 92 ? -11.276 -10.132 15.896 1.00 92.75 92 LYS A N 1
ATOM 729 C CA . LYS A 1 92 ? -10.536 -9.283 16.831 1.00 92.75 92 LYS A CA 1
ATOM 730 C C . LYS A 1 92 ? -9.062 -9.300 16.448 1.00 92.75 92 LYS A C 1
ATOM 732 O O . LYS A 1 92 ? -8.349 -10.227 16.820 1.00 92.75 92 LYS A O 1
ATOM 737 N N . VAL A 1 93 ? -8.610 -8.266 15.748 1.00 95.56 93 VAL A N 1
ATOM 738 C CA . VAL A 1 93 ? -7.193 -8.092 15.403 1.00 95.56 93 VAL A CA 1
ATOM 739 C C . VAL A 1 93 ? -6.379 -7.797 16.665 1.00 95.56 93 VAL A C 1
ATOM 741 O O . VAL A 1 93 ? -6.740 -6.934 17.464 1.00 95.56 93 VAL A O 1
ATOM 744 N N . THR A 1 94 ? -5.280 -8.522 16.847 1.00 96.56 94 THR A N 1
ATOM 745 C CA . THR A 1 94 ? -4.303 -8.295 17.926 1.00 96.56 94 THR A CA 1
ATOM 746 C C . THR A 1 94 ? -2.961 -7.810 17.392 1.00 96.56 94 THR A C 1
ATOM 748 O O . THR A 1 94 ? -2.206 -7.182 18.128 1.00 96.56 94 THR A O 1
ATOM 751 N N . GLU A 1 95 ? -2.670 -8.089 16.123 1.00 98.00 95 GLU A N 1
ATOM 752 C CA . GLU A 1 95 ? -1.480 -7.628 15.416 1.00 98.00 95 GLU A CA 1
ATOM 753 C C . GLU A 1 95 ? -1.799 -7.472 13.927 1.00 98.00 95 GLU A C 1
ATOM 755 O O . GLU A 1 95 ? -2.543 -8.275 13.359 1.00 98.00 95 GLU A O 1
ATOM 760 N N . PHE A 1 96 ? -1.216 -6.462 13.290 1.00 98.00 96 PHE A N 1
ATOM 761 C CA . PHE A 1 96 ? -1.192 -6.363 11.837 1.00 98.00 96 PHE A CA 1
ATOM 762 C C . PHE A 1 96 ? 0.197 -5.987 11.334 1.00 98.00 96 PHE A C 1
ATOM 764 O O . PHE A 1 96 ? 0.982 -5.358 12.045 1.00 98.00 96 PHE A O 1
ATOM 771 N N . SER A 1 97 ? 0.481 -6.360 10.092 1.00 98.19 97 SER A N 1
ATOM 772 C CA . SER A 1 97 ? 1.654 -5.910 9.353 1.00 98.19 97 SER A CA 1
ATOM 773 C C . SER A 1 97 ? 1.222 -5.303 8.027 1.00 98.19 97 SER A C 1
ATOM 775 O O . SER A 1 97 ? 0.340 -5.848 7.360 1.00 98.19 97 SER A O 1
ATOM 777 N N . ILE A 1 98 ? 1.838 -4.184 7.660 1.00 98.06 98 ILE A N 1
ATOM 778 C CA . ILE A 1 98 ? 1.695 -3.548 6.353 1.00 98.06 98 ILE A CA 1
ATOM 779 C C . ILE A 1 98 ? 3.047 -3.593 5.662 1.00 98.06 98 ILE A C 1
ATOM 781 O O . ILE A 1 98 ? 4.054 -3.202 6.252 1.00 98.06 98 ILE A O 1
ATOM 785 N N . LYS A 1 99 ? 3.056 -4.034 4.406 1.00 97.69 99 LYS A N 1
ATOM 786 C CA . LYS A 1 99 ? 4.240 -3.993 3.551 1.00 97.69 99 LYS A CA 1
ATOM 787 C C . LYS A 1 99 ? 3.947 -3.266 2.248 1.00 97.69 99 LYS A C 1
ATOM 789 O O . LYS A 1 99 ? 3.074 -3.689 1.491 1.00 97.69 99 LYS A O 1
ATOM 794 N N . PHE A 1 100 ? 4.684 -2.202 1.979 1.00 96.44 100 PHE A N 1
ATOM 795 C CA . PHE A 1 100 ? 4.705 -1.529 0.689 1.00 96.44 100 PHE A CA 1
ATOM 796 C C . PHE A 1 100 ? 5.794 -2.156 -0.174 1.00 96.44 100 PHE A C 1
ATOM 798 O O . PHE A 1 100 ? 6.919 -2.343 0.274 1.00 96.44 100 PHE A O 1
ATOM 805 N N . ASP A 1 101 ? 5.458 -2.479 -1.418 1.00 93.25 101 ASP A N 1
ATOM 806 C CA . ASP A 1 101 ? 6.399 -3.043 -2.378 1.00 93.25 101 ASP A CA 1
ATOM 807 C C . ASP A 1 101 ? 6.199 -2.384 -3.739 1.00 93.25 101 ASP A C 1
ATOM 809 O O . ASP A 1 101 ? 5.103 -1.933 -4.089 1.00 93.25 101 ASP A O 1
ATOM 813 N N . THR A 1 102 ? 7.256 -2.395 -4.541 1.00 92.56 102 THR A N 1
ATOM 814 C CA . THR A 1 102 ? 7.183 -2.073 -5.961 1.00 92.56 102 THR A CA 1
ATOM 815 C C . THR A 1 102 ? 7.542 -3.297 -6.788 1.00 92.56 102 THR A C 1
ATOM 817 O O . THR A 1 102 ? 8.211 -4.225 -6.325 1.00 92.56 102 THR A O 1
ATOM 820 N N . TYR A 1 103 ? 7.054 -3.344 -8.022 1.00 88.62 103 TYR A N 1
ATOM 821 C CA . TYR A 1 103 ? 7.327 -4.455 -8.922 1.00 88.62 103 TYR A CA 1
ATOM 822 C C . TYR A 1 103 ? 7.453 -3.996 -10.367 1.00 88.62 103 TYR A C 1
ATOM 824 O O . TYR A 1 103 ? 7.022 -2.909 -10.758 1.00 88.62 103 TYR A O 1
ATOM 832 N N . ILE A 1 104 ? 8.035 -4.875 -11.180 1.00 86.69 104 ILE A N 1
ATOM 833 C CA . ILE A 1 104 ? 8.077 -4.724 -12.629 1.00 86.69 104 ILE A CA 1
ATOM 834 C C . ILE A 1 104 ? 7.059 -5.681 -13.246 1.00 86.69 104 ILE A C 1
ATOM 836 O O . ILE A 1 104 ? 7.119 -6.882 -12.968 1.00 86.69 104 ILE A O 1
ATOM 840 N N . PRO A 1 105 ? 6.121 -5.190 -14.077 1.00 83.56 105 PRO A N 1
ATOM 841 C CA . PRO A 1 105 ? 5.136 -6.045 -14.720 1.00 83.56 105 PRO A CA 1
ATOM 842 C C . PRO A 1 105 ? 5.772 -7.180 -15.523 1.00 83.56 105 PRO A C 1
ATOM 844 O O . PRO A 1 105 ? 6.767 -6.992 -16.223 1.00 83.56 105 PRO A O 1
ATOM 847 N N . LEU A 1 106 ? 5.149 -8.359 -15.496 1.00 81.69 106 LEU A N 1
ATOM 848 C CA . LEU A 1 106 ? 5.701 -9.555 -16.135 1.00 81.69 106 LEU A CA 1
ATOM 849 C C . LEU A 1 106 ? 5.912 -9.396 -17.654 1.00 81.69 106 LEU A C 1
ATOM 851 O O . LEU A 1 106 ? 6.850 -9.972 -18.203 1.00 81.69 106 LEU A O 1
ATOM 855 N N . TYR A 1 107 ? 5.098 -8.574 -18.331 1.00 81.62 107 TYR A N 1
ATOM 856 C CA . TYR A 1 107 ? 5.267 -8.292 -19.764 1.00 81.62 107 TYR A CA 1
ATOM 857 C C . TYR A 1 107 ? 6.656 -7.732 -20.096 1.00 81.62 107 TYR A C 1
ATOM 859 O O . TYR A 1 107 ? 7.189 -8.001 -21.168 1.00 81.62 107 TYR A O 1
ATOM 867 N N . VAL A 1 108 ? 7.268 -6.994 -19.168 1.00 84.94 108 VAL A N 1
ATOM 868 C CA . VAL A 1 108 ? 8.596 -6.394 -19.341 1.00 84.94 108 VAL A CA 1
ATOM 869 C C . VAL A 1 108 ? 9.647 -7.488 -19.468 1.00 84.94 108 VAL A C 1
ATOM 871 O O . VAL A 1 108 ? 10.506 -7.428 -20.346 1.00 84.94 108 VAL A O 1
ATOM 874 N N . LYS A 1 109 ? 9.534 -8.536 -18.644 1.00 82.06 109 LYS A N 1
ATOM 875 C CA . LYS A 1 109 ? 10.410 -9.705 -18.714 1.00 82.06 109 LYS A CA 1
ATOM 876 C C . LYS A 1 109 ? 10.294 -10.398 -20.073 1.00 82.06 109 LYS A C 1
ATOM 878 O O . LYS A 1 109 ? 11.319 -10.639 -20.705 1.00 82.06 109 LYS A O 1
ATOM 883 N N . TYR A 1 110 ? 9.071 -10.640 -20.548 1.00 82.56 110 TYR A N 1
ATOM 884 C CA . TYR A 1 110 ? 8.846 -11.246 -21.864 1.00 82.56 110 TYR A CA 1
ATOM 885 C C . TYR A 1 110 ? 9.413 -10.395 -23.007 1.00 82.56 110 TYR A C 1
ATOM 887 O O . TYR A 1 110 ? 10.053 -10.930 -23.911 1.00 82.56 110 TYR A O 1
ATOM 895 N N . ASN A 1 111 ? 9.243 -9.072 -22.944 1.00 84.31 111 ASN A N 1
ATOM 896 C CA . ASN A 1 111 ? 9.786 -8.156 -23.947 1.00 84.31 111 ASN A CA 1
ATOM 897 C C . ASN A 1 111 ? 11.319 -8.228 -24.012 1.00 84.31 111 ASN A C 1
ATOM 899 O O . ASN A 1 111 ? 11.889 -8.295 -25.100 1.00 84.31 111 ASN A O 1
ATOM 903 N N . ILE A 1 112 ? 11.997 -8.252 -22.861 1.00 84.81 112 ILE A N 1
ATOM 904 C CA . ILE A 1 112 ? 13.462 -8.362 -22.803 1.00 84.81 112 ILE A CA 1
ATOM 905 C C . ILE A 1 112 ? 13.936 -9.712 -23.353 1.00 84.81 112 ILE A C 1
ATOM 907 O O . ILE A 1 112 ? 14.933 -9.760 -24.074 1.00 84.81 112 ILE A O 1
ATOM 911 N N . GLU A 1 113 ? 13.250 -10.806 -23.016 1.00 84.88 113 GLU A N 1
ATOM 912 C CA . GLU A 1 113 ? 13.577 -12.146 -23.517 1.00 84.88 113 GLU A CA 1
ATOM 913 C C . GLU A 1 113 ? 13.453 -12.223 -25.050 1.00 84.88 113 GLU A C 1
ATOM 915 O O . GLU A 1 113 ? 14.377 -12.706 -25.709 1.00 84.88 113 GLU A O 1
ATOM 920 N N . ASP A 1 114 ? 12.387 -11.665 -25.633 1.00 85.44 114 ASP A N 1
ATOM 921 C CA . ASP A 1 114 ? 12.199 -11.590 -27.091 1.00 85.44 114 ASP A CA 1
ATOM 922 C C . ASP A 1 114 ? 13.267 -10.712 -27.771 1.00 85.44 114 ASP A C 1
ATOM 924 O O . ASP A 1 114 ? 13.839 -11.094 -28.794 1.00 85.44 114 ASP A O 1
ATOM 928 N N . MET A 1 115 ? 13.631 -9.569 -27.176 1.00 84.12 115 MET A N 1
ATOM 929 C CA . MET A 1 115 ? 14.715 -8.724 -27.696 1.00 84.12 115 MET A CA 1
ATOM 930 C C . MET A 1 115 ? 16.068 -9.447 -27.692 1.00 84.12 115 MET A C 1
ATOM 932 O O . MET A 1 115 ? 16.806 -9.371 -28.677 1.00 84.12 115 MET A O 1
ATOM 936 N N . LYS A 1 116 ? 16.382 -10.180 -26.617 1.00 84.12 116 LYS A N 1
ATOM 937 C CA . LYS A 1 116 ? 17.608 -10.987 -26.520 1.00 84.12 116 LYS A CA 1
ATOM 938 C C . LYS A 1 116 ? 17.623 -12.122 -27.543 1.00 84.12 116 LYS A C 1
ATOM 940 O O . LYS A 1 116 ? 18.653 -12.350 -28.173 1.00 84.12 116 LYS A O 1
ATOM 945 N N . ALA A 1 117 ? 16.488 -12.789 -27.765 1.00 86.00 117 ALA A N 1
ATOM 946 C CA . ALA A 1 117 ? 16.361 -13.842 -28.775 1.00 86.00 117 ALA A CA 1
ATOM 947 C C . ALA A 1 117 ? 16.611 -13.332 -30.208 1.00 86.00 117 ALA A C 1
ATOM 949 O O . ALA A 1 117 ? 17.105 -14.077 -31.053 1.00 86.00 117 ALA A O 1
ATOM 950 N N . ARG A 1 118 ? 16.336 -12.048 -30.473 1.00 86.62 118 ARG A N 1
ATOM 951 C CA . ARG A 1 118 ? 16.614 -11.372 -31.755 1.00 86.62 118 ARG A CA 1
ATOM 952 C C . ARG A 1 118 ? 18.051 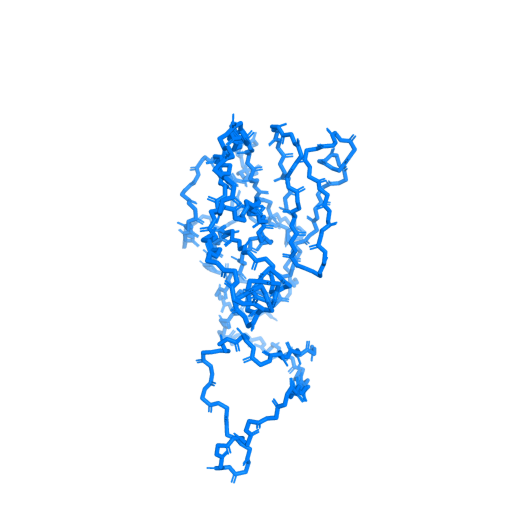-10.852 -31.886 1.00 86.62 118 ARG A C 1
ATOM 954 O O . ARG A 1 118 ? 18.372 -10.208 -32.880 1.00 86.62 118 ARG A O 1
ATOM 961 N N . GLY A 1 119 ? 18.913 -11.131 -30.908 1.00 79.88 119 GLY A N 1
ATOM 962 C CA . GLY A 1 119 ? 20.320 -10.728 -30.915 1.00 79.88 119 GLY A CA 1
ATOM 963 C C . GLY A 1 119 ? 20.583 -9.311 -30.400 1.00 79.88 119 GLY A C 1
ATOM 964 O O . GLY A 1 119 ? 21.705 -8.826 -30.539 1.00 79.88 119 GLY A O 1
ATOM 965 N N . ASN A 1 120 ? 19.597 -8.643 -29.790 1.00 81.31 120 ASN A N 1
ATOM 966 C CA . ASN A 1 120 ? 19.818 -7.334 -29.178 1.00 81.31 120 ASN A CA 1
ATOM 967 C C . ASN A 1 120 ? 20.484 -7.493 -27.803 1.00 81.31 120 ASN A C 1
ATOM 969 O O . ASN A 1 120 ? 20.032 -8.276 -26.965 1.00 81.31 120 ASN A O 1
ATOM 973 N N . ASN A 1 121 ? 21.518 -6.696 -27.529 1.00 79.94 121 ASN A N 1
ATOM 974 C CA . ASN A 1 121 ? 22.161 -6.646 -26.216 1.00 79.94 121 ASN A CA 1
ATOM 975 C C . ASN A 1 121 ? 21.473 -5.604 -25.320 1.00 79.94 121 ASN A C 1
ATOM 977 O O . ASN A 1 121 ? 22.013 -4.526 -25.080 1.00 79.94 121 ASN A O 1
ATOM 981 N N . VAL A 1 122 ? 20.243 -5.911 -24.898 1.00 83.56 122 VAL A N 1
ATOM 982 C CA . VAL A 1 122 ? 19.405 -5.014 -24.088 1.00 83.56 122 VAL A CA 1
ATOM 983 C C . VAL A 1 122 ? 19.631 -5.249 -22.599 1.00 83.56 122 VAL A C 1
ATOM 985 O O . VAL A 1 122 ? 19.528 -6.383 -22.114 1.00 83.56 122 VAL A O 1
ATOM 988 N N . GLN A 1 123 ? 19.864 -4.162 -21.865 1.00 83.38 123 GLN A N 1
ATOM 989 C CA . GLN A 1 123 ? 19.911 -4.144 -20.406 1.00 83.38 123 GLN A CA 1
ATOM 990 C C . GLN A 1 123 ? 18.660 -3.451 -19.852 1.00 83.38 123 GLN A C 1
ATOM 992 O O . GLN A 1 123 ? 18.335 -2.335 -20.251 1.00 83.38 123 GLN A O 1
ATOM 997 N N . LEU A 1 124 ? 17.952 -4.112 -18.932 1.00 85.56 124 LEU A N 1
ATOM 998 C CA . LEU A 1 124 ? 16.837 -3.496 -18.211 1.00 85.56 124 LEU A CA 1
ATOM 999 C C . LEU A 1 124 ? 17.379 -2.489 -17.201 1.00 85.56 124 LEU A C 1
ATOM 1001 O O . LEU A 1 124 ? 18.220 -2.839 -16.369 1.00 85.56 124 LEU A O 1
ATOM 1005 N N . LYS A 1 125 ? 16.835 -1.277 -17.241 1.00 88.38 125 LYS A N 1
ATOM 1006 C CA . LYS A 1 125 ? 17.030 -0.251 -16.226 1.00 88.38 125 LYS A CA 1
ATOM 1007 C C . LYS A 1 125 ? 15.683 0.065 -15.587 1.00 88.38 125 LYS A C 1
ATOM 1009 O O . LYS A 1 125 ? 14.782 0.577 -16.249 1.00 88.38 125 LYS A O 1
ATOM 1014 N N . VAL A 1 126 ? 15.554 -0.282 -14.310 1.00 88.12 126 VAL A N 1
ATOM 1015 C CA . VAL A 1 126 ? 14.353 0.001 -13.524 1.00 88.12 126 VAL A CA 1
ATOM 1016 C C . VAL A 1 126 ? 14.488 1.373 -12.887 1.00 88.12 126 VAL A C 1
ATOM 1018 O O . VAL A 1 126 ? 15.460 1.636 -12.181 1.00 88.12 126 VAL A O 1
ATOM 1021 N N . MET A 1 127 ? 13.507 2.229 -13.138 1.00 90.69 127 MET A N 1
ATOM 1022 C CA . MET A 1 127 ? 13.442 3.581 -12.601 1.00 90.69 127 MET A CA 1
ATOM 1023 C C . MET A 1 127 ? 12.450 3.610 -11.443 1.00 90.69 127 MET A C 1
ATOM 1025 O O . MET A 1 127 ? 11.295 3.206 -11.606 1.00 90.69 127 MET A O 1
ATOM 1029 N N . GLN A 1 128 ? 12.923 4.067 -10.285 1.00 92.31 128 GLN A N 1
ATOM 1030 C CA . GLN A 1 128 ? 12.171 4.037 -9.035 1.00 92.31 128 GLN A CA 1
ATOM 1031 C C . GLN A 1 128 ? 11.820 5.442 -8.571 1.00 92.31 128 GLN A C 1
ATOM 1033 O O . GLN A 1 128 ? 12.659 6.346 -8.617 1.00 92.31 128 GLN A O 1
ATOM 1038 N N . ASN A 1 129 ? 10.579 5.618 -8.130 1.00 95.19 129 ASN A N 1
ATOM 1039 C CA . ASN A 1 129 ? 10.166 6.842 -7.459 1.00 95.19 129 ASN A CA 1
ATOM 1040 C C . ASN A 1 129 ? 10.602 6.769 -5.990 1.00 95.19 129 ASN A C 1
ATOM 1042 O O . AS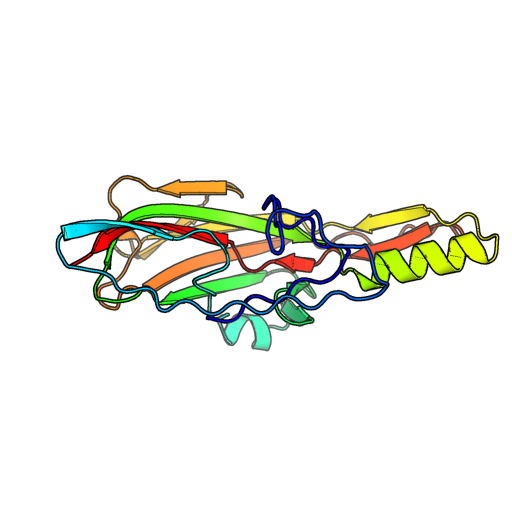N A 1 129 ? 10.947 5.705 -5.474 1.00 95.19 129 ASN A O 1
ATOM 1046 N N . LYS A 1 130 ? 10.565 7.903 -5.292 1.00 97.06 130 LYS A N 1
ATOM 1047 C CA . LYS A 1 130 ? 10.753 7.925 -3.837 1.00 97.06 130 LYS A CA 1
ATOM 1048 C C . LYS A 1 130 ? 9.410 8.058 -3.144 1.00 97.06 130 LYS A C 1
ATOM 1050 O O . LYS A 1 130 ? 8.583 8.884 -3.541 1.00 97.06 130 LYS A O 1
ATOM 1055 N N . TYR A 1 131 ? 9.240 7.280 -2.082 1.00 97.88 131 TYR A N 1
ATOM 1056 C CA . TYR A 1 131 ? 8.012 7.226 -1.303 1.00 97.88 131 TYR A CA 1
ATOM 1057 C C . TYR A 1 131 ? 8.277 7.488 0.180 1.00 97.88 131 TYR A C 1
ATOM 1059 O O . TYR A 1 131 ? 9.315 7.102 0.714 1.00 97.88 131 TYR A O 1
ATOM 1067 N N . GLU A 1 132 ? 7.304 8.110 0.834 1.00 98.56 132 GLU A N 1
ATOM 1068 C CA . GLU A 1 132 ? 7.132 8.115 2.286 1.00 98.56 132 GLU A CA 1
ATOM 1069 C C . GLU A 1 132 ? 5.855 7.333 2.616 1.00 98.56 132 GLU A C 1
ATOM 1071 O O . GLU A 1 132 ? 4.861 7.435 1.889 1.00 98.56 132 GLU A O 1
ATOM 1076 N N . TYR A 1 133 ? 5.857 6.566 3.704 1.00 98.56 133 TYR A N 1
ATOM 1077 C CA . TYR A 1 133 ? 4.725 5.723 4.086 1.00 98.56 133 TYR A CA 1
ATOM 1078 C C . TYR A 1 133 ? 4.130 6.180 5.406 1.00 98.56 133 TYR A C 1
ATOM 1080 O O . TYR A 1 133 ? 4.853 6.595 6.313 1.00 98.56 133 TYR A O 1
ATOM 1088 N N . TYR A 1 134 ? 2.806 6.111 5.511 1.00 98.62 134 TYR A N 1
ATOM 1089 C CA . TYR A 1 134 ? 2.099 6.571 6.697 1.00 98.62 134 TYR A CA 1
ATOM 1090 C C . TYR A 1 134 ? 0.954 5.649 7.091 1.00 98.62 134 TYR A C 1
ATOM 1092 O O . TYR A 1 134 ? 0.283 5.045 6.252 1.00 98.62 134 TYR A O 1
ATOM 1100 N N . LEU A 1 135 ? 0.700 5.622 8.392 1.00 98.38 135 LEU A N 1
ATOM 1101 C CA . LEU A 1 135 ? -0.416 4.957 9.039 1.00 98.38 135 LEU A CA 1
ATOM 1102 C C . LEU A 1 135 ? -1.301 6.017 9.707 1.00 98.38 135 LEU A C 1
ATOM 1104 O O . LEU A 1 135 ? -0.799 6.904 10.400 1.00 98.38 135 LEU A O 1
ATOM 1108 N N . TYR A 1 136 ? -2.612 5.965 9.480 1.00 98.19 136 TYR A N 1
ATOM 1109 C CA . TYR A 1 136 ? -3.530 6.947 10.053 1.00 98.19 136 TYR A CA 1
ATOM 1110 C C . TYR A 1 136 ? -3.898 6.580 11.497 1.00 98.19 136 TYR A C 1
ATOM 1112 O O . TYR A 1 136 ? -4.510 5.539 11.741 1.00 98.19 136 TYR A O 1
ATOM 1120 N N . ASN A 1 137 ? -3.546 7.442 12.454 1.00 97.69 137 ASN A N 1
ATOM 1121 C CA . ASN A 1 137 ? -3.966 7.334 13.848 1.00 97.69 137 ASN A CA 1
ATOM 1122 C C . ASN A 1 137 ? -5.269 8.114 14.053 1.00 97.69 137 ASN A C 1
ATOM 1124 O O . ASN A 1 137 ? -5.293 9.346 14.014 1.00 97.69 137 ASN A O 1
ATOM 1128 N N . ARG A 1 138 ? -6.362 7.396 14.320 1.00 95.19 138 ARG A N 1
ATOM 1129 C CA . ARG A 1 138 ? -7.696 7.996 14.490 1.00 95.19 138 ARG A CA 1
ATOM 1130 C C . ARG A 1 138 ? -7.908 8.657 15.850 1.00 95.19 138 ARG A C 1
ATOM 1132 O O . ARG A 1 138 ? -8.841 9.436 16.004 1.00 95.19 138 ARG A O 1
ATOM 1139 N N . VAL A 1 139 ? -7.092 8.327 16.853 1.00 95.56 139 VAL A N 1
ATOM 1140 C CA . VAL A 1 139 ? -7.203 8.925 18.195 1.00 95.56 139 VAL A CA 1
ATOM 1141 C C . VAL A 1 139 ? -6.601 10.324 18.206 1.00 95.56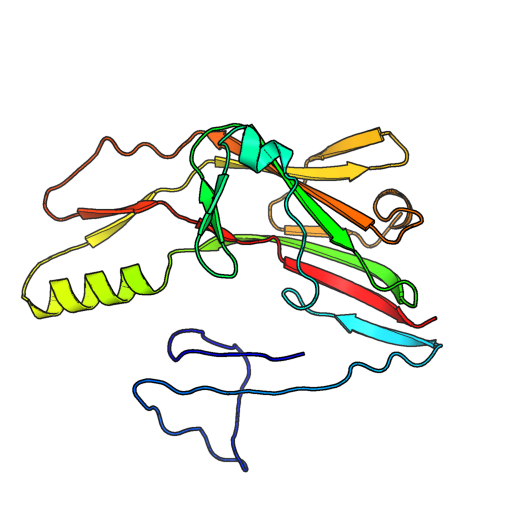 139 VAL A C 1
ATOM 1143 O O . VAL A 1 139 ? -7.160 11.218 18.838 1.00 95.56 139 VAL A O 1
ATOM 1146 N N . SER A 1 140 ? -5.485 10.520 17.505 1.00 96.31 140 SER A N 1
ATOM 1147 C CA . SER A 1 140 ? -4.855 11.834 17.343 1.00 96.31 140 SER A CA 1
ATOM 1148 C C . SER A 1 140 ? -5.296 12.588 16.086 1.00 96.31 140 SER A C 1
ATOM 1150 O O . SER A 1 140 ? -4.909 13.744 15.937 1.00 96.31 140 SER A O 1
ATOM 1152 N N . ASP A 1 141 ? -6.087 11.955 15.212 1.00 96.25 141 ASP A N 1
ATOM 1153 C CA . ASP A 1 141 ? -6.471 12.476 13.893 1.00 96.25 141 ASP A CA 1
ATOM 1154 C C . ASP A 1 141 ? -5.245 12.931 13.080 1.00 96.25 141 ASP A C 1
ATOM 1156 O O . ASP A 1 141 ? -5.137 14.067 12.615 1.00 96.25 141 ASP A O 1
ATOM 1160 N N . SER A 1 142 ? -4.247 12.049 12.980 1.00 97.50 142 SER A N 1
ATOM 1161 C CA . SER A 1 142 ? -2.961 12.381 12.367 1.00 97.50 142 SER A CA 1
ATOM 1162 C C . SER A 1 142 ? -2.321 11.207 11.642 1.00 97.50 142 SER A C 1
ATOM 1164 O O . SER A 1 142 ? -2.498 10.049 12.010 1.00 97.50 142 SER A O 1
ATOM 1166 N N . TRP A 1 143 ? -1.492 11.521 10.652 1.00 98.06 143 TRP A N 1
ATOM 1167 C CA . TRP A 1 143 ? -0.643 10.548 9.974 1.00 98.06 143 TRP A CA 1
ATOM 1168 C C . TRP A 1 143 ? 0.658 10.332 10.742 1.00 98.06 143 TRP A C 1
ATOM 1170 O O . TRP A 1 143 ? 1.377 11.287 11.038 1.00 98.06 143 TRP A O 1
ATOM 1180 N N . GLU A 1 144 ? 0.971 9.075 11.031 1.00 98.25 144 GLU A N 1
ATOM 1181 C CA . GLU A 1 144 ? 2.238 8.651 11.618 1.00 98.25 144 GLU A CA 1
ATOM 1182 C C . GLU A 1 144 ? 3.112 8.057 10.518 1.00 98.25 144 GLU A C 1
ATOM 1184 O O . GLU A 1 144 ? 2.674 7.161 9.797 1.00 98.25 144 GLU A O 1
ATOM 1189 N N . GLN A 1 145 ? 4.330 8.575 10.354 1.00 98.50 145 GLN A N 1
ATOM 1190 C CA . GLN A 1 145 ? 5.265 8.030 9.375 1.00 98.50 145 GLN A CA 1
ATOM 1191 C C . GLN A 1 145 ? 5.750 6.654 9.830 1.00 98.50 145 GLN A C 1
ATOM 1193 O O . GLN A 1 145 ? 6.105 6.469 10.996 1.00 98.50 145 GLN A O 1
ATOM 1198 N N . ILE A 1 146 ? 5.777 5.713 8.895 1.00 98.50 146 ILE A N 1
ATOM 1199 C CA . ILE A 1 146 ? 6.228 4.340 9.101 1.00 98.50 146 ILE A CA 1
ATOM 1200 C C . ILE A 1 146 ? 7.278 3.969 8.052 1.00 98.50 146 ILE A C 1
ATOM 1202 O O . ILE A 1 146 ? 7.420 4.634 7.023 1.00 98.50 146 ILE A O 1
ATOM 1206 N N . GLU A 1 147 ? 8.019 2.902 8.329 1.00 98.31 147 GLU A N 1
ATOM 1207 C CA . GLU A 1 147 ? 8.883 2.263 7.337 1.00 98.31 147 GLU A CA 1
ATOM 1208 C C . GLU A 1 147 ? 8.038 1.540 6.270 1.00 98.31 147 GLU A C 1
ATOM 1210 O O . GLU A 1 147 ? 6.825 1.363 6.416 1.00 98.31 147 GLU A O 1
ATOM 1215 N N . ASP A 1 148 ? 8.685 1.100 5.190 1.00 95.94 148 ASP A N 1
ATOM 1216 C CA . ASP A 1 148 ? 8.053 0.326 4.111 1.00 95.94 148 ASP A CA 1
ATOM 1217 C C . ASP A 1 148 ? 7.423 -0.987 4.604 1.00 95.94 148 ASP A C 1
ATOM 1219 O O . ASP A 1 148 ? 6.416 -1.442 4.064 1.00 95.94 148 ASP A O 1
ATOM 1223 N N . THR A 1 149 ? 7.985 -1.570 5.662 1.00 97.75 149 THR A N 1
ATOM 1224 C CA . THR A 1 149 ? 7.419 -2.683 6.420 1.00 97.75 149 THR A CA 1
ATOM 1225 C C . THR A 1 149 ? 7.159 -2.246 7.855 1.00 97.75 149 THR A C 1
ATOM 1227 O O . THR A 1 149 ? 8.089 -1.937 8.600 1.00 97.75 149 THR A O 1
ATOM 1230 N N . HIS A 1 150 ? 5.897 -2.287 8.278 1.00 98.06 150 HIS A N 1
ATOM 1231 C CA . HIS A 1 150 ? 5.485 -1.882 9.620 1.00 98.06 150 HIS A CA 1
ATOM 1232 C C . HIS A 1 150 ? 4.669 -2.965 10.307 1.00 98.06 150 HIS A C 1
ATOM 1234 O O . HIS A 1 150 ? 3.698 -3.454 9.739 1.00 98.06 150 HIS A O 1
ATOM 1240 N N . ILE A 1 151 ? 5.025 -3.290 11.551 1.00 98.19 151 ILE A N 1
ATOM 1241 C CA . ILE A 1 151 ? 4.292 -4.238 12.395 1.00 98.19 151 ILE A CA 1
ATOM 1242 C C . ILE A 1 151 ? 3.723 -3.488 13.593 1.00 98.19 151 ILE A C 1
ATOM 1244 O O . ILE A 1 151 ? 4.459 -2.872 14.367 1.00 98.19 151 ILE A O 1
ATOM 1248 N N . GLN A 1 152 ? 2.414 -3.606 13.785 1.00 97.81 152 GLN A N 1
ATOM 1249 C CA . GLN A 1 152 ? 1.707 -3.042 14.921 1.00 97.81 152 GLN A CA 1
ATOM 1250 C C . GLN A 1 152 ? 1.118 -4.165 15.774 1.00 97.81 152 GLN A C 1
ATOM 1252 O O . GLN A 1 152 ? 0.190 -4.844 15.347 1.00 97.81 152 GLN A O 1
ATOM 1257 N N . SER A 1 153 ? 1.610 -4.318 17.007 1.00 96.50 153 SER A N 1
ATOM 1258 C CA . SER A 1 153 ? 1.113 -5.323 17.974 1.00 96.50 153 SER A CA 1
ATOM 1259 C C . SER A 1 153 ? 0.535 -4.700 19.254 1.00 96.50 153 SER A C 1
ATOM 1261 O O . SER A 1 153 ? 0.160 -5.401 20.192 1.00 96.50 153 SER A O 1
ATOM 1263 N N . LYS A 1 154 ? 0.511 -3.364 19.351 1.00 94.81 154 LYS A N 1
ATOM 1264 C CA . LYS A 1 154 ? 0.011 -2.613 20.517 1.00 94.81 154 LYS A CA 1
ATOM 1265 C C . LYS A 1 154 ? -0.943 -1.523 20.064 1.00 94.81 154 LYS A C 1
ATOM 1267 O O . LYS A 1 154 ? -0.798 -1.015 18.962 1.00 94.81 154 LYS A O 1
ATOM 1272 N N . ASN A 1 155 ? -1.876 -1.125 20.927 1.00 94.62 155 ASN A N 1
ATOM 1273 C CA . ASN A 1 155 ? -2.785 -0.005 20.666 1.00 94.62 155 ASN A CA 1
ATOM 1274 C C . ASN A 1 155 ? -3.520 -0.105 19.309 1.00 94.62 155 ASN A C 1
ATOM 1276 O O . ASN A 1 155 ? -3.740 0.907 18.657 1.00 94.62 155 ASN A O 1
ATOM 1280 N N . ILE A 1 156 ? -3.884 -1.320 18.881 1.00 95.00 156 ILE A N 1
ATOM 1281 C CA . ILE A 1 156 ? -4.504 -1.593 17.569 1.00 95.00 156 ILE A CA 1
ATOM 1282 C C . ILE A 1 156 ? -5.754 -0.734 17.338 1.00 95.00 156 ILE A C 1
ATOM 1284 O O . ILE A 1 156 ? -5.966 -0.218 16.242 1.00 95.00 156 ILE A O 1
ATOM 1288 N N . ASP A 1 157 ? -6.527 -0.510 18.399 1.00 93.50 157 ASP A N 1
ATOM 1289 C CA . ASP A 1 157 ? -7.762 0.279 18.378 1.00 93.50 157 ASP A CA 1
ATOM 1290 C C . ASP A 1 157 ? -7.539 1.768 18.009 1.00 93.50 157 ASP A C 1
ATOM 1292 O O . ASP A 1 157 ? -8.500 2.482 17.710 1.00 93.50 157 ASP A O 1
ATOM 1296 N N . GLN A 1 158 ? -6.283 2.247 18.011 1.00 96.62 158 GLN A N 1
ATOM 1297 C CA . GLN A 1 158 ? -5.900 3.584 17.527 1.00 96.62 158 GLN A CA 1
ATOM 1298 C C . GLN A 1 158 ? -5.808 3.679 16.000 1.00 96.62 158 GLN A C 1
ATOM 1300 O O . GLN A 1 158 ? -5.727 4.784 15.469 1.00 96.62 158 GLN A O 1
ATOM 1305 N N . TYR A 1 159 ? -5.818 2.549 15.296 1.00 97.38 159 TYR A N 1
ATOM 1306 C CA . TYR A 1 159 ? -5.600 2.493 13.848 1.00 97.38 159 TYR A CA 1
ATOM 1307 C C . TYR A 1 159 ? -6.754 1.819 13.107 1.00 97.38 159 TYR A C 1
ATOM 1309 O O . TYR A 1 159 ? -7.031 2.169 11.964 1.00 97.38 159 TYR A O 1
ATOM 1317 N N . ILE A 1 160 ? -7.440 0.876 13.760 1.00 95.75 160 ILE A N 1
ATOM 1318 C CA . ILE A 1 160 ? -8.641 0.233 13.222 1.00 95.75 160 ILE A CA 1
ATOM 1319 C C . ILE A 1 160 ? -9.877 0.936 13.793 1.00 95.75 160 ILE A C 1
ATOM 1321 O O . ILE A 1 160 ? -10.033 1.048 15.013 1.00 95.75 160 ILE A O 1
ATOM 1325 N N . ASP A 1 161 ? -10.740 1.448 12.916 1.00 91.50 161 ASP A N 1
ATOM 1326 C CA . ASP A 1 161 ? -11.951 2.168 13.316 1.00 91.50 161 ASP A CA 1
ATOM 1327 C C . ASP A 1 161 ? -13.104 1.241 13.749 1.00 91.50 161 ASP A C 1
ATOM 1329 O O . ASP A 1 161 ? -13.034 0.013 13.673 1.00 91.50 161 ASP A O 1
ATOM 1333 N N . GLU A 1 162 ? -14.202 1.832 14.221 1.00 88.62 162 GLU A N 1
ATOM 1334 C CA . GLU A 1 162 ? -15.397 1.095 14.647 1.00 88.62 162 GLU A CA 1
ATOM 1335 C C . GLU A 1 162 ? -16.121 0.347 13.515 1.00 88.62 162 GLU A C 1
ATOM 1337 O O . GLU A 1 162 ? -16.967 -0.503 13.788 1.00 88.62 162 GLU A O 1
ATOM 1342 N N . LYS A 1 163 ? -15.789 0.647 12.256 1.00 91.31 163 LYS A N 1
ATOM 1343 C CA . LYS A 1 163 ? -16.258 -0.046 11.048 1.00 91.31 163 LYS A CA 1
ATOM 1344 C C . LYS A 1 163 ? -15.217 -1.049 10.536 1.00 91.31 163 LYS A C 1
ATOM 1346 O O . LYS A 1 163 ? -15.320 -1.501 9.398 1.00 91.31 163 LYS A O 1
ATOM 1351 N N . ASN A 1 164 ? -14.231 -1.393 11.368 1.00 93.56 164 ASN A N 1
ATOM 1352 C CA . ASN A 1 164 ? -13.113 -2.280 11.058 1.00 93.56 164 ASN A CA 1
ATOM 1353 C C . ASN A 1 164 ? -12.286 -1.813 9.850 1.00 93.56 164 ASN A C 1
ATOM 1355 O O . ASN A 1 164 ? -11.799 -2.631 9.067 1.00 93.56 164 ASN A O 1
ATOM 1359 N N . LYS A 1 165 ? -12.118 -0.497 9.688 1.00 96.12 165 LYS A N 1
ATOM 1360 C CA . LYS A 1 165 ? -11.288 0.076 8.630 1.00 96.12 165 LYS A CA 1
ATOM 1361 C C . LYS A 1 165 ? -9.902 0.437 9.119 1.00 96.12 165 LYS A C 1
ATOM 1363 O O . LYS A 1 165 ? -9.749 1.022 10.187 1.00 96.12 165 LYS A O 1
ATOM 1368 N N . LEU A 1 166 ? -8.913 0.135 8.287 1.00 97.50 166 LEU A N 1
ATOM 1369 C CA . LEU A 1 166 ? -7.516 0.530 8.449 1.00 97.50 166 LEU A CA 1
ATOM 1370 C C . LEU A 1 166 ? -7.120 1.395 7.253 1.00 97.50 166 LEU A C 1
ATOM 1372 O O . LEU A 1 166 ? -7.363 0.995 6.113 1.00 97.50 166 LEU A O 1
ATOM 1376 N N . ILE A 1 167 ? -6.507 2.552 7.503 1.00 97.69 167 ILE A N 1
ATOM 1377 C CA . ILE A 1 167 ? -6.115 3.493 6.448 1.00 97.69 167 ILE A CA 1
ATOM 1378 C C . ILE A 1 167 ? -4.600 3.691 6.472 1.00 97.69 167 ILE A C 1
ATOM 1380 O O . ILE A 1 167 ? -4.014 4.006 7.511 1.00 97.69 167 ILE A O 1
ATOM 1384 N N . VAL A 1 168 ? -3.974 3.522 5.309 1.00 98.12 168 VAL A N 1
ATOM 1385 C CA . VAL A 1 168 ? -2.539 3.742 5.096 1.00 98.12 168 VAL A CA 1
ATOM 1386 C C . VAL A 1 168 ? -2.313 4.614 3.866 1.00 98.12 168 VAL A C 1
ATOM 1388 O O . VAL A 1 168 ? -3.167 4.684 2.982 1.00 98.12 168 VAL A O 1
ATOM 1391 N N . ARG A 1 169 ? -1.156 5.268 3.795 1.00 97.88 169 ARG A N 1
ATOM 1392 C CA . ARG A 1 169 ? -0.793 6.175 2.703 1.00 97.88 169 ARG 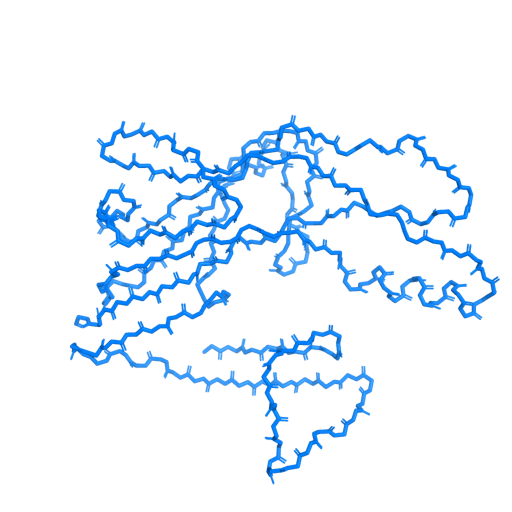A CA 1
ATOM 1393 C C . ARG A 1 169 ? 0.592 5.861 2.169 1.00 97.88 169 ARG A C 1
ATOM 1395 O O . ARG A 1 169 ? 1.531 5.707 2.944 1.00 97.88 169 ARG A O 1
ATOM 1402 N N . ALA A 1 170 ? 0.714 5.855 0.847 1.00 97.44 170 ALA A N 1
ATOM 1403 C CA . ALA A 1 170 ? 1.987 6.019 0.160 1.00 97.44 170 ALA A CA 1
ATOM 1404 C C . ALA A 1 170 ? 2.029 7.424 -0.446 1.00 97.44 170 ALA A C 1
ATOM 1406 O O . ALA A 1 170 ? 1.179 7.783 -1.261 1.00 97.44 170 ALA A O 1
ATOM 1407 N N . LYS A 1 171 ? 3.011 8.224 -0.049 1.00 97.44 171 LYS A N 1
ATOM 1408 C CA . LYS A 1 171 ? 3.231 9.570 -0.567 1.00 97.44 171 LYS A CA 1
ATOM 1409 C C . LYS A 1 171 ? 4.413 9.563 -1.514 1.00 97.44 171 LYS A C 1
ATOM 1411 O O . LYS A 1 171 ? 5.532 9.266 -1.112 1.00 97.44 171 LYS A O 1
ATOM 1416 N N . VAL A 1 172 ? 4.170 9.919 -2.765 1.00 96.88 172 VAL A N 1
ATOM 1417 C CA . VAL A 1 172 ? 5.199 10.048 -3.795 1.00 96.88 172 VAL A CA 1
ATOM 1418 C C . VAL A 1 172 ? 5.892 11.394 -3.608 1.00 96.88 172 VAL A C 1
ATOM 1420 O O . VAL A 1 172 ? 5.298 12.439 -3.885 1.00 96.88 172 VAL A O 1
ATOM 1423 N N . VAL A 1 173 ? 7.136 11.380 -3.129 1.00 97.56 173 VAL A N 1
ATOM 1424 C CA . VAL A 1 173 ? 7.899 12.608 -2.839 1.00 97.56 173 VAL A CA 1
ATOM 1425 C C . VAL A 1 173 ? 8.793 13.047 -3.991 1.00 97.56 173 VAL A C 1
ATOM 1427 O O . VAL A 1 173 ? 9.053 14.237 -4.143 1.00 97.56 173 VAL A O 1
ATOM 1430 N N . GLU A 1 174 ? 9.235 12.107 -4.824 1.00 96.62 174 GLU A N 1
ATOM 1431 C CA . GLU A 1 174 ? 10.097 12.385 -5.972 1.00 96.62 174 GLU A CA 1
ATOM 1432 C C . GLU A 1 174 ? 9.801 11.389 -7.093 1.00 96.62 174 GLU A C 1
ATOM 1434 O O . GLU A 1 174 ? 9.694 10.186 -6.846 1.00 96.62 174 GLU A O 1
ATOM 1439 N N . MET A 1 175 ? 9.676 11.892 -8.321 1.00 95.00 175 MET A N 1
ATOM 1440 C CA . MET A 1 175 ? 9.517 11.062 -9.515 1.00 95.00 175 MET A CA 1
ATOM 1441 C C . MET A 1 175 ? 10.879 10.576 -10.007 1.00 95.00 175 MET A C 1
ATOM 1443 O O . MET A 1 175 ? 11.863 11.311 -9.935 1.00 95.00 175 MET A O 1
ATOM 1447 N N . ALA A 1 176 ? 10.926 9.363 -10.551 1.00 91.56 176 ALA A N 1
ATOM 1448 C CA . ALA A 1 176 ? 12.144 8.836 -11.153 1.00 91.56 176 ALA A CA 1
ATOM 1449 C C . ALA A 1 176 ? 12.590 9.679 -12.368 1.00 91.56 176 ALA A C 1
ATOM 1451 O O . ALA A 1 176 ? 11.774 10.027 -13.222 1.00 91.56 176 ALA A O 1
ATOM 1452 N N . ASP A 1 177 ? 13.890 9.963 -12.474 1.00 84.62 177 ASP A N 1
ATOM 1453 C CA . ASP A 1 177 ? 14.471 10.730 -13.584 1.00 84.62 177 ASP A CA 1
ATOM 1454 C C . ASP A 1 177 ? 14.603 9.877 -14.853 1.00 84.62 177 ASP A C 1
ATOM 1456 O O . ASP A 1 177 ? 15.415 8.961 -14.906 1.00 84.62 177 ASP A O 1
ATOM 1460 N N . THR A 1 178 ? 13.840 10.177 -15.903 1.00 75.31 178 THR A N 1
ATOM 1461 C CA . THR A 1 178 ? 13.847 9.399 -17.153 1.00 75.31 178 THR A CA 1
ATOM 1462 C C . THR A 1 178 ? 14.783 9.940 -18.244 1.00 75.31 178 THR A C 1
ATOM 1464 O O . THR A 1 178 ? 14.723 9.450 -19.372 1.00 75.31 178 THR A O 1
ATOM 1467 N N . GLU A 1 179 ? 15.629 10.942 -17.974 1.00 69.50 179 GLU A N 1
ATOM 1468 C CA . GLU A 1 179 ? 16.374 11.664 -19.026 1.00 69.50 179 GLU A CA 1
ATOM 1469 C C . GLU A 1 179 ? 17.630 10.938 -19.556 1.00 69.50 179 GLU A C 1
ATOM 1471 O O . GLU A 1 179 ? 18.169 11.293 -20.605 1.00 69.50 179 GLU A O 1
ATOM 1476 N N . SER A 1 180 ? 18.092 9.875 -18.894 1.00 60.00 180 SER A N 1
ATOM 1477 C CA . SER A 1 180 ? 19.269 9.105 -19.321 1.00 60.00 180 SER A CA 1
ATOM 1478 C C . SER A 1 180 ? 18.867 7.922 -20.207 1.00 60.00 180 SER A C 1
ATOM 1480 O O . SER A 1 180 ? 18.458 6.887 -19.680 1.00 60.00 180 SER A O 1
ATOM 1482 N N . VAL A 1 181 ? 19.071 8.021 -21.524 1.00 63.19 181 VAL A N 1
ATOM 1483 C CA . VAL A 1 181 ? 18.795 6.918 -22.461 1.00 63.19 181 VAL A CA 1
ATOM 1484 C C . VAL A 1 181 ? 20.067 6.520 -23.205 1.00 63.19 181 VAL A C 1
ATOM 1486 O O . VAL A 1 181 ? 20.445 7.131 -24.206 1.00 63.19 181 VAL A O 1
ATOM 1489 N N . SER A 1 182 ? 20.743 5.474 -22.730 1.00 73.44 182 SER A N 1
ATOM 1490 C CA . SER A 1 182 ? 21.666 4.737 -23.595 1.00 73.44 182 SER A CA 1
ATOM 1491 C C . SER A 1 182 ? 20.846 3.947 -24.626 1.00 73.44 182 SER A C 1
ATOM 1493 O O . SER A 1 182 ? 19.831 3.356 -24.261 1.00 73.44 182 SER A O 1
ATOM 1495 N N . PRO A 1 183 ? 21.263 3.865 -25.902 1.00 70.38 183 PRO A N 1
ATOM 1496 C CA . PRO A 1 183 ? 20.516 3.141 -26.937 1.00 70.38 183 PRO A CA 1
ATOM 1497 C C . PRO A 1 183 ? 20.366 1.629 -26.676 1.00 70.38 183 PRO A C 1
ATOM 1499 O O . PRO A 1 183 ? 19.570 0.978 -27.346 1.00 70.38 183 PRO A O 1
ATOM 1502 N N . ASN A 1 184 ? 21.101 1.074 -25.705 1.00 78.44 184 ASN A N 1
ATOM 1503 C CA . ASN A 1 184 ? 21.014 -0.334 -25.299 1.00 78.44 184 ASN A CA 1
ATOM 1504 C C . ASN A 1 184 ? 20.200 -0.551 -24.005 1.00 78.44 184 ASN A C 1
ATOM 1506 O O . ASN A 1 184 ? 20.125 -1.679 -23.511 1.00 78.44 184 ASN A O 1
ATOM 1510 N N . GLU A 1 185 ? 19.616 0.505 -23.433 1.00 83.44 185 GLU A N 1
ATOM 1511 C CA . GLU A 1 185 ? 18.814 0.419 -22.211 1.00 83.44 185 GLU A CA 1
ATOM 1512 C C . GLU A 1 185 ? 17.322 0.309 -22.538 1.00 83.44 185 GLU A C 1
ATOM 1514 O O . GLU A 1 185 ? 16.749 1.146 -23.234 1.00 83.44 185 GLU A O 1
ATOM 1519 N N . TYR A 1 186 ? 16.675 -0.721 -21.992 1.00 84.19 186 TYR A N 1
ATOM 1520 C CA . TYR A 1 186 ? 15.221 -0.775 -21.892 1.00 84.19 186 TYR A CA 1
ATOM 1521 C C . TYR A 1 186 ? 14.837 -0.170 -20.547 1.00 84.19 186 TYR A C 1
ATOM 1523 O O . TYR A 1 186 ? 15.102 -0.761 -19.498 1.00 84.19 186 TYR A O 1
ATOM 1531 N N . ILE A 1 187 ? 14.263 1.027 -20.583 1.00 86.56 187 ILE A N 1
ATOM 1532 C CA . ILE A 1 187 ? 13.867 1.767 -19.388 1.00 86.56 187 ILE A CA 1
ATOM 1533 C C . ILE A 1 187 ? 12.439 1.383 -19.034 1.00 86.56 187 ILE A C 1
ATOM 1535 O O . ILE A 1 187 ? 11.533 1.517 -19.855 1.00 86.56 187 ILE A O 1
ATOM 1539 N N . GLU A 1 188 ? 12.234 0.953 -17.796 1.00 88.06 188 GLU A N 1
ATOM 1540 C CA . GLU A 1 188 ? 10.903 0.699 -17.263 1.00 88.06 188 GLU A CA 1
ATOM 1541 C C . GLU A 1 188 ? 10.759 1.387 -15.909 1.00 88.06 188 GLU A C 1
ATOM 1543 O O . GLU A 1 188 ? 11.613 1.258 -15.033 1.00 88.06 188 GLU A O 1
ATOM 1548 N N . LEU A 1 189 ? 9.662 2.118 -15.735 1.00 89.44 189 LEU A N 1
ATOM 1549 C CA . LEU A 1 189 ? 9.269 2.621 -14.424 1.00 89.44 189 LEU A CA 1
ATOM 1550 C C . LEU A 1 189 ? 8.698 1.468 -13.606 1.00 89.44 189 LEU A C 1
ATOM 1552 O O . LEU A 1 189 ? 7.949 0.648 -14.138 1.00 89.44 189 LEU A O 1
ATOM 1556 N N . GLU A 1 190 ? 8.980 1.431 -12.314 1.00 90.75 190 GLU A N 1
ATOM 1557 C CA . GLU A 1 190 ? 8.303 0.492 -11.424 1.00 90.75 190 GLU A CA 1
ATOM 1558 C C . GLU A 1 190 ? 6.787 0.751 -11.345 1.00 90.75 190 GLU A C 1
ATOM 1560 O O . GLU A 1 190 ? 6.261 1.791 -11.774 1.00 90.75 190 GLU A O 1
ATOM 1565 N N . ARG A 1 191 ? 6.060 -0.228 -10.812 1.00 91.19 191 ARG A N 1
ATOM 1566 C CA . ARG A 1 191 ? 4.677 -0.079 -10.360 1.00 91.19 191 ARG A CA 1
ATOM 1567 C C . ARG A 1 191 ? 4.639 -0.216 -8.852 1.00 91.19 191 ARG A C 1
ATOM 1569 O O . ARG A 1 191 ? 5.334 -1.062 -8.300 1.00 91.19 191 ARG A O 1
ATOM 1576 N N . LEU A 1 192 ? 3.820 0.604 -8.205 1.00 93.06 192 LEU A N 1
ATOM 1577 C CA . LEU A 1 192 ? 3.537 0.468 -6.782 1.00 93.06 192 LEU A CA 1
ATOM 1578 C C . LEU A 1 192 ? 2.502 -0.647 -6.607 1.00 93.06 192 LEU A C 1
ATOM 1580 O O . LEU A 1 192 ? 1.416 -0.568 -7.185 1.00 93.06 192 LEU A O 1
ATOM 1584 N N . SER A 1 193 ? 2.834 -1.687 -5.849 1.00 92.06 193 SER A N 1
ATOM 1585 C CA . SER A 1 193 ? 1.879 -2.731 -5.471 1.00 92.06 193 SER A CA 1
ATOM 1586 C C . SER A 1 193 ? 0.857 -2.176 -4.487 1.00 92.06 193 SER A C 1
ATOM 1588 O O . SER A 1 193 ? 1.141 -1.239 -3.738 1.00 92.06 193 SER A O 1
ATOM 1590 N N . TYR A 1 194 ? -0.323 -2.790 -4.421 1.00 92.69 194 TYR A N 1
ATOM 1591 C CA . TYR A 1 194 ? -1.185 -2.568 -3.259 1.00 92.69 194 TYR A CA 1
ATOM 1592 C C . TYR A 1 194 ? -0.444 -3.021 -1.998 1.00 92.69 194 TYR A C 1
ATOM 1594 O O . TYR A 1 194 ? 0.194 -4.079 -2.041 1.00 92.69 194 TYR A O 1
ATOM 1602 N N . PRO A 1 195 ? -0.511 -2.267 -0.886 1.00 94.81 195 PRO A N 1
ATOM 1603 C CA . PRO A 1 195 ? 0.205 -2.672 0.308 1.00 94.81 195 PRO A CA 1
ATOM 1604 C C . PRO A 1 195 ? -0.323 -4.031 0.795 1.00 94.81 195 PRO A C 1
ATOM 1606 O O . PRO A 1 195 ? -1.525 -4.323 0.760 1.00 94.81 195 PRO A O 1
ATOM 1609 N N . GLY A 1 196 ? 0.580 -4.911 1.202 1.00 94.94 196 GLY A N 1
ATOM 1610 C CA . GLY A 1 196 ? 0.221 -6.209 1.748 1.00 94.94 196 GLY A CA 1
ATOM 1611 C C . GLY A 1 196 ? -0.218 -6.059 3.197 1.00 94.94 196 GLY A C 1
ATOM 1612 O O . GLY A 1 196 ? 0.610 -5.695 4.027 1.00 94.94 196 GLY A O 1
ATOM 1613 N N . LEU A 1 197 ? -1.486 -6.355 3.498 1.00 96.50 197 LEU A N 1
ATOM 1614 C CA . LEU A 1 197 ? -1.998 -6.433 4.867 1.00 96.50 197 LEU A CA 1
ATOM 1615 C C . LEU A 1 197 ? -1.991 -7.881 5.364 1.00 96.50 197 LEU A C 1
ATOM 1617 O O . LEU A 1 197 ? -2.770 -8.699 4.875 1.00 96.50 197 LEU A O 1
ATOM 1621 N N . GLN A 1 198 ? -1.177 -8.164 6.380 1.00 96.56 198 GLN A N 1
ATOM 1622 C CA . GLN A 1 198 ? -1.255 -9.395 7.168 1.00 96.56 198 GLN A CA 1
ATOM 1623 C C . GLN A 1 198 ? -1.937 -9.103 8.507 1.00 96.56 198 GLN A C 1
ATOM 1625 O O . GLN A 1 198 ? -1.642 -8.091 9.144 1.00 96.56 198 GLN A O 1
ATOM 1630 N N . LEU A 1 199 ? -2.817 -9.999 8.957 1.00 95.75 199 LEU A N 1
ATOM 1631 C CA . LEU A 1 199 ? -3.537 -9.867 10.226 1.00 95.75 199 LEU A CA 1
ATOM 1632 C C . LEU A 1 199 ? -3.363 -11.105 11.096 1.00 95.75 199 LEU A C 1
ATOM 1634 O O . LEU A 1 199 ? -3.508 -12.225 10.613 1.00 95.75 199 LEU A O 1
ATOM 1638 N N . LYS A 1 200 ? -3.197 -10.894 12.400 1.00 95.88 200 LYS A N 1
ATOM 1639 C CA . LYS A 1 200 ? -3.337 -11.940 13.415 1.00 95.88 200 LYS A CA 1
ATOM 1640 C C . LYS A 1 200 ? -4.348 -11.531 14.467 1.00 95.88 200 LYS A C 1
ATOM 1642 O O . LYS A 1 200 ? -4.492 -10.344 14.786 1.00 95.88 200 LYS A O 1
ATOM 1647 N N . GLY A 1 201 ? -5.036 -12.511 15.032 1.00 94.19 201 GLY A N 1
ATOM 1648 C CA . GLY A 1 201 ? -6.036 -12.235 16.048 1.00 94.19 201 GLY A CA 1
ATOM 1649 C C . GLY A 1 201 ? -6.869 -13.437 16.435 1.00 94.19 201 GLY A C 1
ATOM 1650 O O . GLY A 1 201 ? -6.473 -14.578 16.226 1.00 94.19 201 GLY A O 1
ATOM 1651 N N . VAL A 1 202 ? -8.036 -13.151 17.009 1.00 92.62 202 VAL A N 1
ATOM 1652 C CA . VAL A 1 202 ? -8.997 -14.157 17.470 1.00 92.62 202 VAL A CA 1
ATOM 1653 C C . VAL A 1 202 ? -10.356 -13.890 16.836 1.00 92.62 202 VAL A C 1
ATOM 1655 O O . VAL A 1 202 ? -10.840 -12.755 16.840 1.00 92.62 202 VAL A O 1
ATOM 1658 N N . ALA A 1 203 ? -10.977 -14.924 16.285 1.00 90.38 203 ALA A N 1
ATOM 1659 C CA . ALA A 1 203 ? -12.339 -14.869 15.773 1.00 90.38 203 ALA A CA 1
ATOM 1660 C C . ALA A 1 203 ? -13.353 -14.658 16.912 1.00 90.38 203 ALA A C 1
ATOM 1662 O O . ALA A 1 203 ? -13.198 -15.206 18.005 1.00 90.38 203 ALA A O 1
ATOM 1663 N N . ARG A 1 204 ? -14.377 -13.841 16.668 1.00 84.38 204 ARG A N 1
ATOM 1664 C CA . ARG A 1 204 ? -15.445 -13.501 17.618 1.00 84.38 204 ARG A CA 1
ATOM 1665 C C . ARG A 1 204 ? -16.673 -14.371 17.424 1.00 84.38 204 ARG A C 1
ATOM 1667 O O . ARG A 1 204 ? -17.007 -14.684 16.263 1.00 84.38 204 ARG A O 1
#

Radius of gyration: 19.97 Å; chains: 1; bounding box: 38×50×52 Å

Foldseek 3Di:
DWDWDWPPPPVVDPDDDVNHDDDDDNGDTDTDDDDDDADFFDKDKFWWPPWFWDKDVVCVVVQQWDDDPDFWIDGDDFFKIKTKTQDDPQWDFQKKKKAKDWADDPVVVVVVVVCVVVVALADEDEFEFDKWKWWQFQVVRDTDTDDNMDMDRPPVPRAQDPSRMGMMMIGGPGGTDPPDDDVRYDYDYIIIGGITMITIGGGD

pLDDT: mean 82.49, std 17.21, range [33.88, 98.62]

Secondary structure (DSSP, 8-state):
--B---TT----S---BTTBPPP--S-----B-------TT-EEEE-TTSSPPEEPHHHHHTTSEEEETTTEEEE-SSEEEEEEEE--TTEEEEEEEEE--EE--HHHHHHHHHHHHTT---EEEEE--EEEEEEEETTTTEEEEE-SEEEE-S-GGGTB-TT-EEEEEEEEEE--------TTEEEEE-EEEPPEEEEEEEE-

Sequence (204 aa):
MGLYALNYQDLGFDIKINGEQPVSYYTNGIFTSMDLNFESGHEFDIPSGIILPEISQYSIEQDVARVDGDYGLRIRNTGDIDFTYTIPENLKVTEFSIKFDTYIPLYVKYNIEDMKARGNNVQLKVMQNKYEYYLYNRVSDSWEQIEDTHIQSKNIDQYIDEKNKLIVRAKVVEMADTESVSPNEYIELERLSYPGLQLKGVAR